Protein AF-A0A9X3HCR9-F1 (afdb_monomer_lite)

Sequence (192 aa):
MEEYESYCEKLSIDELREEIFKLTRPDDKSHASNSTFALGTYLLKLQEKSNYSPIFPLELSPIPKNELREWGEQYSKRVLIGQGGLQKFQVDAALSYTSFQNLTKEQWKKISSGEIDNFLLYVEDKKKKGNSEHELPNEYKLLADNYLEEYKTAKSLLFKGLDNYQKKLSGCYIPIIIAIVAIGALIWYFFF

pLDDT: mean 79.89, std 10.81, range [50.66, 94.69]

Foldseek 3Di:
DVVLLVVLLPDDLVRLLVVLVVLPPDDDPVSLVSNLSSLLSSVVNVCVQLVNQQADELVSDSDHLVVQLVSLLVSQLVCCVVPVDDDPSSNCSNLSSLRHDHDDPVLSCCRSVCVFPCLVVQLVCCQPPVGHPDDTDPVSVVVSVSSSVSSVVSSVVSVVSNVVSVVVVVVVVVVVVVVVVVVVVVVVVVPD

Structure (mmCIF, N/CA/C/O backbone):
data_AF-A0A9X3HCR9-F1
#
_entry.id   AF-A0A9X3HCR9-F1
#
loop_
_atom_site.group_PDB
_atom_site.id
_atom_site.type_symbol
_atom_site.label_atom_id
_atom_site.label_alt_id
_atom_site.label_comp_id
_atom_site.label_asym_id
_atom_site.label_entity_id
_atom_site.label_seq_id
_atom_site.pdbx_PDB_ins_code
_atom_site.Cartn_x
_atom_site.Cartn_y
_atom_site.Cartn_z
_atom_site.occupancy
_atom_site.B_iso_or_equiv
_atom_site.auth_seq_id
_atom_site.auth_comp_id
_atom_site.auth_asym_id
_atom_site.auth_atom_id
_atom_site.pdbx_PDB_model_num
ATOM 1 N N . MET A 1 1 ? -1.169 -0.673 -23.731 1.00 57.06 1 MET A N 1
ATOM 2 C CA . MET A 1 1 ? -1.291 -0.336 -22.297 1.00 57.06 1 MET A CA 1
ATOM 3 C C . MET A 1 1 ? -2.746 -0.024 -21.998 1.00 57.06 1 MET A C 1
ATOM 5 O O . MET A 1 1 ? -3.347 -0.839 -21.324 1.00 57.06 1 MET A O 1
ATOM 9 N N . GLU A 1 2 ? -3.348 0.988 -22.635 1.00 63.12 2 GLU A N 1
ATOM 10 C CA . GLU A 1 2 ? -4.788 1.319 -22.507 1.00 63.12 2 GLU A CA 1
ATOM 11 C C . GLU A 1 2 ? -5.745 0.115 -22.656 1.00 63.12 2 GLU A C 1
ATOM 13 O O . GLU A 1 2 ? -6.689 -0.036 -21.886 1.00 63.12 2 GLU A O 1
ATOM 18 N N . GLU A 1 3 ? -5.479 -0.802 -23.594 1.00 78.50 3 GLU A N 1
ATOM 19 C CA . GLU A 1 3 ? -6.307 -2.006 -23.787 1.00 78.50 3 GLU A CA 1
ATOM 20 C C . GLU A 1 3 ? -6.251 -2.988 -22.598 1.00 78.50 3 GLU A C 1
ATOM 22 O O . GLU A 1 3 ? -7.263 -3.584 -22.231 1.00 78.50 3 GLU A O 1
ATOM 27 N N . TYR A 1 4 ? -5.088 -3.118 -21.949 1.00 77.75 4 TYR A N 1
ATOM 28 C CA . TYR A 1 4 ? -4.910 -3.980 -20.775 1.00 77.75 4 TYR A CA 1
ATOM 29 C C . TYR A 1 4 ? -5.500 -3.345 -19.512 1.00 77.75 4 TYR A C 1
ATOM 31 O O . TYR A 1 4 ? -6.059 -4.032 -18.660 1.00 77.75 4 TYR A O 1
ATOM 39 N N . GLU A 1 5 ? -5.423 -2.020 -19.418 1.00 73.88 5 GLU A N 1
ATOM 40 C CA . GLU A 1 5 ? -6.031 -1.270 -18.324 1.00 73.88 5 GLU A CA 1
ATOM 41 C C . GLU A 1 5 ? -7.555 -1.453 -18.326 1.00 73.88 5 GLU A C 1
ATOM 43 O O . GLU A 1 5 ? -8.136 -1.898 -17.333 1.00 73.88 5 GLU A O 1
ATOM 48 N N . SER A 1 6 ? -8.184 -1.270 -19.493 1.00 81.44 6 SER A N 1
ATOM 49 C CA . SER A 1 6 ? -9.620 -1.514 -19.680 1.00 81.44 6 SER A CA 1
ATOM 50 C C . SER A 1 6 ? -10.024 -2.978 -19.448 1.00 81.44 6 SER A C 1
ATOM 52 O O . SER A 1 6 ? -11.164 -3.254 -19.068 1.00 81.44 6 SER A O 1
ATOM 54 N N . TYR A 1 7 ? -9.120 -3.934 -19.683 1.00 86.38 7 TYR A N 1
ATOM 55 C CA . TYR A 1 7 ? -9.345 -5.344 -19.360 1.00 86.38 7 TYR A CA 1
ATOM 56 C C . TYR A 1 7 ? -9.396 -5.566 -17.842 1.00 86.38 7 TYR A C 1
ATOM 58 O O . TYR A 1 7 ? -10.404 -6.063 -17.338 1.00 86.38 7 TYR A O 1
ATOM 66 N N . CYS A 1 8 ? -8.373 -5.130 -17.102 1.00 83.19 8 CYS A N 1
ATOM 67 C CA . CYS A 1 8 ? -8.298 -5.283 -15.645 1.00 83.19 8 CYS A CA 1
ATOM 68 C C . CYS A 1 8 ? -9.469 -4.612 -14.910 1.00 83.19 8 CYS A C 1
ATOM 70 O O . CYS A 1 8 ? -9.987 -5.161 -13.936 1.00 83.19 8 CYS A O 1
ATOM 72 N N . GLU A 1 9 ? -9.946 -3.461 -15.386 1.00 84.12 9 GLU A N 1
ATOM 73 C CA . GLU A 1 9 ? -11.112 -2.779 -14.809 1.00 84.12 9 GLU A CA 1
ATOM 74 C C . GLU A 1 9 ? -12.400 -3.618 -14.863 1.00 84.12 9 GLU A C 1
ATOM 76 O O . GLU A 1 9 ? -13.251 -3.494 -13.977 1.00 84.12 9 GLU A O 1
ATOM 81 N N . LYS A 1 10 ? -12.542 -4.513 -15.847 1.00 90.00 10 LYS A N 1
ATOM 82 C CA . LYS A 1 10 ? -13.729 -5.370 -16.024 1.00 90.00 10 LYS A CA 1
ATOM 83 C C . LYS A 1 10 ? -13.689 -6.646 -15.180 1.00 90.00 10 LYS A C 1
ATOM 85 O O . LYS A 1 10 ? -14.744 -7.216 -14.921 1.00 90.00 10 LYS A O 1
ATOM 90 N N . LEU A 1 11 ? -12.508 -7.070 -14.733 1.00 89.38 11 LEU A N 1
ATOM 91 C CA . LEU A 1 11 ? -12.318 -8.306 -13.970 1.00 89.38 11 LEU A CA 1
ATOM 92 C C . LEU A 1 11 ? -12.837 -8.196 -12.529 1.00 89.38 11 LEU A C 1
ATOM 94 O O . LEU A 1 11 ? -12.682 -7.167 -11.871 1.00 89.38 11 LEU A O 1
ATOM 98 N N . SER A 1 12 ? -13.410 -9.265 -11.990 1.00 90.25 12 SER A N 1
ATOM 99 C CA . SER A 1 12 ? -13.708 -9.393 -10.559 1.00 90.25 12 SER A CA 1
ATOM 100 C C . SER A 1 12 ? -12.433 -9.447 -9.701 1.00 90.25 12 SER A C 1
ATOM 102 O O . SER A 1 12 ? -11.324 -9.591 -10.208 1.00 90.25 12 SER A O 1
ATOM 104 N N . ILE A 1 13 ? -12.571 -9.337 -8.372 1.00 86.44 13 ILE A N 1
ATOM 105 C CA . ILE A 1 13 ? -11.432 -9.431 -7.434 1.00 86.44 13 ILE A CA 1
ATOM 106 C C . ILE A 1 13 ? -10.726 -10.792 -7.545 1.00 86.44 13 ILE A C 1
ATOM 108 O O . ILE A 1 13 ? -9.497 -10.845 -7.483 1.00 86.44 13 ILE A O 1
ATOM 112 N N . ASP A 1 14 ? -11.488 -11.873 -7.720 1.00 86.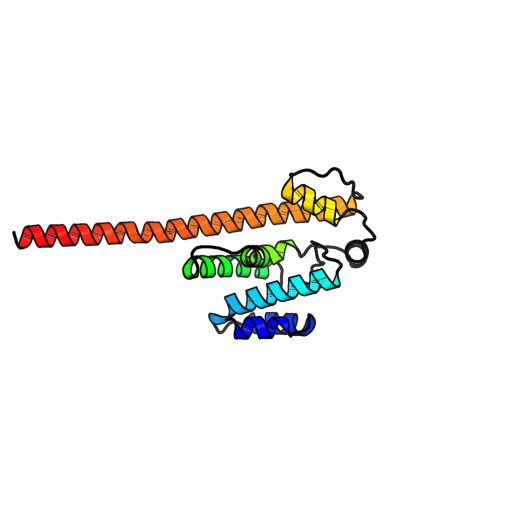94 14 ASP A N 1
ATOM 113 C CA . ASP A 1 14 ? -10.937 -13.226 -7.827 1.00 86.94 14 ASP A CA 1
ATOM 114 C C . ASP A 1 14 ? -10.233 -13.429 -9.177 1.00 86.94 14 ASP A C 1
ATOM 116 O O . ASP A 1 14 ? -9.107 -13.924 -9.211 1.00 86.94 14 ASP A O 1
ATOM 120 N N . GLU A 1 15 ? -10.817 -12.937 -10.276 1.00 89.50 15 GLU A N 1
ATOM 121 C CA . GLU A 1 15 ? -10.171 -12.948 -11.598 1.00 89.50 15 GLU A CA 1
ATOM 122 C C . GLU A 1 15 ? -8.905 -12.079 -11.629 1.00 89.50 15 GLU A C 1
ATOM 124 O O . GLU A 1 15 ? -7.896 -12.490 -12.194 1.00 89.50 15 GLU A O 1
ATOM 129 N N . LEU A 1 16 ? -8.912 -10.909 -10.976 1.00 86.81 16 LEU A N 1
ATOM 130 C CA . LEU A 1 16 ? -7.719 -10.066 -10.824 1.00 86.81 16 LEU A CA 1
ATOM 131 C C . LEU A 1 16 ? -6.625 -10.781 -10.037 1.00 86.81 16 LEU A C 1
ATOM 133 O O . LEU A 1 16 ? -5.453 -10.692 -10.395 1.00 86.81 16 LEU A O 1
ATOM 137 N N . ARG A 1 17 ? -6.990 -11.502 -8.973 1.00 84.94 17 ARG A N 1
ATOM 138 C CA . ARG A 1 17 ? -6.035 -12.303 -8.205 1.00 84.94 17 ARG A CA 1
ATOM 139 C C . ARG A 1 17 ? -5.411 -13.387 -9.085 1.00 84.94 17 ARG A C 1
ATOM 141 O O . ARG A 1 17 ? -4.192 -13.536 -9.071 1.00 84.94 17 ARG A O 1
ATOM 148 N N . GLU A 1 18 ? -6.213 -14.115 -9.859 1.00 84.81 18 GLU A N 1
ATOM 149 C CA . GLU A 1 18 ? -5.707 -15.116 -10.806 1.00 84.81 18 GLU A CA 1
ATOM 150 C C . GLU A 1 18 ? -4.816 -14.505 -11.890 1.00 84.81 18 GLU A C 1
ATOM 152 O O . GLU A 1 18 ? -3.792 -15.087 -12.246 1.00 84.81 18 GLU A O 1
ATOM 157 N N . GLU A 1 19 ? -5.181 -13.335 -12.405 1.00 85.44 19 GLU A N 1
ATOM 158 C CA . GLU A 1 19 ? -4.395 -12.599 -13.390 1.00 85.44 19 GLU A CA 1
ATOM 159 C C . GLU A 1 19 ? -3.026 -12.205 -12.813 1.00 85.44 19 GLU A C 1
ATOM 161 O O . GLU A 1 19 ? -1.996 -12.515 -13.408 1.00 85.44 19 GLU A O 1
ATOM 166 N N . ILE A 1 20 ? -2.984 -11.644 -11.598 1.00 81.81 20 ILE A N 1
ATOM 167 C CA . ILE A 1 20 ? -1.730 -11.335 -10.886 1.00 81.81 20 ILE A CA 1
ATOM 168 C C . ILE A 1 20 ? -0.868 -12.599 -10.719 1.00 81.81 20 ILE A C 1
ATOM 170 O O . ILE A 1 20 ? 0.348 -12.541 -10.924 1.00 81.81 20 ILE A O 1
ATOM 174 N N . PHE A 1 21 ? -1.486 -13.743 -10.400 1.00 77.31 21 PHE A N 1
ATOM 175 C CA . PHE A 1 21 ? -0.804 -15.040 -10.296 1.00 77.31 21 PHE A CA 1
ATOM 176 C C . PHE A 1 21 ? -0.255 -15.566 -11.632 1.00 77.31 21 PHE A C 1
ATOM 178 O O . PHE A 1 21 ? 0.764 -16.260 -11.667 1.00 77.31 21 PHE A O 1
ATOM 185 N N . LYS A 1 22 ? -0.927 -15.281 -12.751 1.00 77.00 22 LYS A N 1
ATOM 186 C CA . LYS A 1 22 ? -0.443 -15.652 -14.090 1.00 77.00 22 LYS A CA 1
ATOM 187 C C . LYS A 1 22 ? 0.770 -14.810 -14.469 1.00 77.00 22 LYS A C 1
ATOM 189 O O . LYS A 1 22 ? 1.769 -15.365 -14.914 1.00 77.00 22 LYS A O 1
ATOM 194 N N . LEU A 1 23 ? 0.722 -13.507 -14.194 1.00 73.12 23 LEU A N 1
ATOM 195 C CA . LEU A 1 23 ? 1.811 -12.567 -14.481 1.00 73.12 23 LEU A CA 1
ATOM 196 C C . LEU A 1 23 ? 3.048 -12.760 -13.583 1.00 73.12 23 LEU A C 1
ATOM 198 O O . LEU A 1 23 ? 4.111 -12.208 -13.859 1.00 73.12 23 LEU A O 1
ATOM 202 N N . THR A 1 24 ? 2.928 -13.519 -12.488 1.00 65.06 24 THR A N 1
ATOM 203 C CA . THR A 1 24 ? 4.052 -13.915 -11.611 1.00 65.06 24 THR A CA 1
ATOM 204 C C . THR A 1 24 ? 4.880 -15.054 -12.188 1.00 65.06 24 THR A C 1
ATOM 206 O O . THR A 1 24 ? 5.996 -15.277 -11.720 1.00 65.06 24 THR A O 1
ATOM 209 N N . ARG A 1 25 ? 4.378 -15.780 -13.196 1.00 62.75 25 ARG A N 1
ATOM 210 C CA . ARG A 1 25 ? 5.119 -16.878 -13.828 1.00 62.75 25 ARG A CA 1
ATOM 211 C C . ARG A 1 25 ? 6.089 -16.297 -14.874 1.00 62.75 25 ARG A C 1
ATOM 213 O O . ARG A 1 25 ? 5.658 -15.537 -15.739 1.00 62.75 25 ARG A O 1
ATOM 220 N N . PRO A 1 26 ? 7.403 -16.557 -14.765 1.00 50.66 26 PRO A N 1
ATOM 221 C CA . PRO A 1 26 ? 8.407 -15.640 -15.292 1.00 50.66 26 PRO A CA 1
ATOM 222 C C . PRO A 1 26 ? 8.838 -15.997 -16.715 1.00 50.66 26 PRO A C 1
ATOM 224 O O . PRO A 1 26 ? 9.796 -16.739 -16.860 1.00 50.66 26 PRO A O 1
ATOM 227 N N . ASP A 1 27 ? 8.221 -15.407 -17.744 1.00 52.12 27 ASP A N 1
ATOM 228 C CA . ASP A 1 27 ? 8.761 -15.496 -19.117 1.00 52.12 27 ASP A CA 1
ATOM 229 C C . ASP A 1 27 ? 8.775 -14.164 -19.909 1.00 52.12 27 ASP A C 1
ATOM 231 O O . ASP A 1 27 ? 9.448 -14.091 -20.937 1.00 52.12 27 ASP A O 1
ATOM 235 N N . ASP A 1 28 ? 8.132 -13.071 -19.455 1.00 54.28 28 ASP A N 1
ATOM 236 C CA . ASP A 1 28 ? 8.029 -11.839 -20.267 1.00 54.28 28 ASP A CA 1
ATOM 237 C C . ASP A 1 28 ? 8.257 -10.512 -19.503 1.00 54.28 28 ASP A C 1
ATOM 239 O O . ASP A 1 28 ? 7.730 -10.248 -18.422 1.00 54.28 28 ASP A O 1
ATOM 243 N N . LYS A 1 29 ? 9.038 -9.609 -20.113 1.00 50.84 29 LYS A N 1
ATOM 244 C CA . LYS A 1 29 ? 9.321 -8.247 -19.632 1.00 50.84 29 LYS A CA 1
ATOM 245 C C . LYS A 1 29 ? 8.088 -7.338 -19.661 1.00 50.84 29 LYS A C 1
ATOM 247 O O . LYS A 1 29 ? 8.102 -6.342 -18.935 1.00 50.84 29 LYS A O 1
ATOM 252 N N . SER A 1 30 ? 7.056 -7.651 -20.443 1.00 58.00 30 SER A N 1
ATOM 253 C CA . SER A 1 30 ? 5.771 -6.934 -20.468 1.00 58.00 30 SER A CA 1
ATOM 254 C C . SER A 1 30 ? 4.963 -7.080 -19.160 1.00 58.00 30 SER A C 1
ATOM 256 O O . SER A 1 30 ? 4.113 -6.239 -18.863 1.00 58.00 30 SER A O 1
ATOM 258 N N . HIS A 1 31 ? 5.286 -8.069 -18.315 1.00 67.00 31 HIS A N 1
ATOM 259 C CA . HIS A 1 31 ? 4.540 -8.372 -17.090 1.00 67.00 31 HIS A CA 1
ATOM 260 C C . HIS A 1 31 ? 4.622 -7.307 -16.004 1.00 67.00 31 HIS A C 1
ATOM 262 O O . HIS A 1 31 ? 3.623 -7.071 -15.350 1.00 67.00 31 HIS A O 1
ATOM 268 N N . ALA A 1 32 ? 5.741 -6.603 -15.815 1.00 63.94 32 ALA A N 1
ATOM 269 C CA . ALA A 1 32 ? 5.862 -5.696 -14.664 1.00 63.94 32 ALA A CA 1
ATOM 270 C C . ALA A 1 32 ? 4.798 -4.578 -14.660 1.00 63.94 32 ALA A C 1
ATOM 272 O O . ALA A 1 32 ? 4.217 -4.291 -13.622 1.00 63.94 32 ALA A O 1
ATOM 273 N N . SER A 1 33 ? 4.516 -3.971 -15.820 1.00 65.06 33 SER A N 1
ATOM 274 C CA . SER A 1 33 ? 3.502 -2.911 -15.920 1.00 65.06 33 SER A CA 1
ATOM 275 C C . SER A 1 33 ? 2.087 -3.460 -15.750 1.00 65.06 33 SER A C 1
ATOM 277 O O . SER A 1 33 ? 1.278 -2.869 -15.039 1.00 65.06 33 SER A O 1
ATOM 279 N N . ASN A 1 34 ? 1.810 -4.607 -16.369 1.00 74.88 34 ASN A N 1
ATOM 280 C CA . ASN A 1 34 ? 0.519 -5.281 -16.296 1.00 74.88 34 ASN A CA 1
ATOM 281 C C . ASN A 1 34 ? 0.234 -5.787 -14.874 1.00 74.88 34 ASN A C 1
ATOM 283 O O . ASN A 1 34 ? -0.844 -5.543 -14.344 1.00 74.88 34 ASN A O 1
ATOM 287 N N . SER A 1 35 ? 1.228 -6.383 -14.211 1.00 73.94 35 SER A N 1
ATOM 288 C CA . SER A 1 35 ? 1.162 -6.830 -12.818 1.00 73.94 35 SER A CA 1
ATOM 289 C C . SER A 1 35 ? 0.874 -5.676 -11.882 1.00 73.94 35 SER A C 1
ATOM 291 O O . SER A 1 35 ? 0.039 -5.800 -10.993 1.00 73.94 35 SER A O 1
ATOM 293 N N . THR A 1 36 ? 1.553 -4.542 -12.066 1.00 71.38 36 THR A N 1
ATOM 294 C CA . THR A 1 36 ? 1.330 -3.383 -11.208 1.00 71.38 36 THR A CA 1
ATOM 295 C C . THR A 1 36 ? -0.040 -2.763 -11.428 1.00 71.38 36 THR A C 1
ATOM 297 O O . THR A 1 36 ? -0.686 -2.395 -10.449 1.00 71.38 36 THR A O 1
ATOM 300 N N . PHE A 1 37 ? -0.508 -2.685 -12.675 1.00 74.50 37 PHE A N 1
ATOM 301 C CA . PHE A 1 37 ? -1.862 -2.220 -12.945 1.00 74.50 37 PHE A CA 1
ATOM 302 C C . PHE A 1 37 ? -2.900 -3.166 -12.330 1.00 74.50 37 PHE A C 1
ATOM 304 O O . PHE A 1 37 ? -3.736 -2.719 -11.554 1.00 74.50 37 PHE A O 1
ATOM 311 N N . ALA A 1 38 ? -2.780 -4.476 -12.566 1.00 80.44 38 ALA A N 1
ATOM 312 C CA . ALA A 1 38 ? -3.662 -5.485 -11.985 1.00 80.44 38 ALA A CA 1
ATOM 313 C C . ALA A 1 38 ? -3.661 -5.444 -10.443 1.00 80.44 38 ALA A C 1
ATOM 315 O O . ALA A 1 38 ? -4.726 -5.490 -9.831 1.00 80.44 38 ALA A O 1
ATOM 316 N N . LEU A 1 39 ? -2.494 -5.274 -9.805 1.00 79.81 39 LEU A N 1
ATOM 317 C CA . LEU A 1 39 ? -2.360 -5.080 -8.353 1.00 79.81 39 LEU A CA 1
ATOM 318 C C . LEU A 1 39 ? -3.040 -3.794 -7.869 1.00 79.81 39 LEU A C 1
ATOM 320 O O . LEU A 1 39 ? -3.716 -3.810 -6.840 1.00 79.81 39 LEU A O 1
ATOM 324 N N . GLY A 1 40 ? -2.875 -2.689 -8.597 1.00 76.81 40 GLY A N 1
ATOM 325 C CA . GLY A 1 40 ? -3.530 -1.417 -8.300 1.00 76.81 40 GLY A CA 1
ATOM 326 C C . GLY A 1 40 ? -5.051 -1.528 -8.383 1.00 76.81 40 GLY A C 1
ATOM 327 O O . GLY A 1 40 ? -5.745 -1.163 -7.436 1.00 76.81 40 GLY A O 1
ATOM 328 N N . THR A 1 41 ? -5.574 -2.106 -9.468 1.00 83.12 41 THR A N 1
ATOM 329 C CA . THR A 1 41 ? -7.011 -2.358 -9.644 1.00 83.12 41 THR A CA 1
ATOM 330 C C . THR A 1 41 ? -7.547 -3.312 -8.578 1.00 83.12 41 THR A C 1
ATOM 332 O O . THR A 1 41 ? -8.611 -3.065 -8.015 1.00 83.12 41 THR A O 1
ATOM 335 N N . TYR A 1 42 ? -6.801 -4.369 -8.245 1.00 86.56 42 TYR A N 1
ATOM 336 C CA . TYR A 1 42 ? -7.154 -5.296 -7.170 1.00 86.56 42 TYR A CA 1
ATOM 337 C C . TYR A 1 42 ? -7.297 -4.572 -5.828 1.00 86.56 42 TYR A C 1
ATOM 339 O O . TYR A 1 42 ? -8.306 -4.745 -5.145 1.00 86.56 42 TYR A O 1
ATOM 347 N N . LEU A 1 43 ? -6.327 -3.726 -5.466 1.00 82.19 43 LEU A N 1
ATOM 348 C CA . LEU A 1 43 ? -6.379 -2.945 -4.231 1.00 82.19 43 LEU A CA 1
ATOM 349 C C . LEU A 1 43 ? -7.544 -1.959 -4.213 1.00 82.19 43 LEU A C 1
ATOM 351 O O . LEU A 1 43 ? -8.225 -1.875 -3.195 1.00 82.19 43 LEU A O 1
ATOM 355 N N . LEU A 1 44 ? -7.803 -1.256 -5.317 1.00 82.62 44 LEU A N 1
ATOM 356 C CA . LEU A 1 44 ? -8.933 -0.329 -5.421 1.00 82.62 44 LEU A CA 1
ATOM 357 C C . LEU A 1 44 ? -10.265 -1.051 -5.197 1.00 82.62 44 LEU A C 1
ATOM 359 O O . LEU A 1 44 ? -11.048 -0.649 -4.338 1.00 82.62 44 LEU A O 1
ATOM 363 N N . LYS A 1 45 ? -10.489 -2.177 -5.881 1.00 87.38 45 LYS A N 1
ATOM 364 C CA . LYS A 1 45 ? -11.710 -2.975 -5.696 1.00 87.38 45 LYS A CA 1
ATOM 365 C C . LYS A 1 45 ? -11.809 -3.564 -4.292 1.00 87.38 45 LYS A C 1
ATOM 367 O O . LYS A 1 45 ? -12.902 -3.662 -3.732 1.00 87.38 45 LYS A O 1
ATOM 372 N N . LEU A 1 46 ? -10.678 -3.945 -3.696 1.00 86.25 46 LEU A N 1
ATOM 373 C CA . LEU A 1 46 ? -10.643 -4.430 -2.321 1.00 86.25 46 LEU A CA 1
ATOM 374 C C . LEU A 1 46 ? -10.990 -3.316 -1.322 1.00 86.25 46 LEU A C 1
ATOM 376 O O . LEU A 1 46 ? -11.730 -3.577 -0.374 1.00 86.25 46 LEU A O 1
ATOM 380 N N . GLN A 1 47 ? -10.519 -2.087 -1.550 1.00 85.25 47 GLN A N 1
ATOM 381 C CA . GLN A 1 47 ? -10.891 -0.903 -0.773 1.00 85.25 47 GLN A CA 1
ATOM 382 C C . GLN A 1 47 ? -12.388 -0.618 -0.888 1.00 85.25 47 GLN A C 1
ATOM 384 O O . GLN A 1 47 ? -13.051 -0.518 0.140 1.00 85.25 47 GLN A O 1
ATOM 389 N N . GLU A 1 48 ? -12.942 -0.568 -2.099 1.00 86.19 48 GLU A N 1
ATOM 390 C CA . GLU A 1 48 ? -14.378 -0.343 -2.324 1.00 86.19 48 GLU A CA 1
ATOM 391 C C . GLU A 1 48 ? -15.241 -1.388 -1.606 1.00 86.19 48 GLU A C 1
ATOM 393 O O . GLU A 1 48 ? -16.178 -1.043 -0.886 1.00 86.19 48 GLU A O 1
ATOM 398 N N . LYS A 1 49 ? -14.875 -2.672 -1.714 1.00 85.50 49 LYS A N 1
ATOM 399 C CA . LYS A 1 49 ? -15.570 -3.770 -1.023 1.00 85.50 49 LYS A CA 1
ATOM 400 C C . LYS A 1 49 ? -15.451 -3.696 0.506 1.00 85.50 49 LYS A C 1
ATOM 402 O O . LYS A 1 49 ? -16.271 -4.287 1.204 1.00 85.50 49 LYS A O 1
ATOM 407 N N . SER A 1 50 ? -14.442 -2.998 1.021 1.00 80.69 50 SER A N 1
ATOM 408 C CA . SER A 1 50 ? -14.081 -2.973 2.446 1.00 80.69 50 SER A CA 1
ATOM 409 C C . SER A 1 50 ? -14.211 -1.582 3.068 1.00 80.69 50 SER A C 1
ATOM 411 O O . SER A 1 50 ? -13.447 -1.243 3.974 1.00 80.69 50 SER A O 1
ATOM 413 N N . ASN A 1 51 ? -15.127 -0.764 2.540 1.00 82.06 51 ASN A N 1
ATOM 414 C CA . ASN A 1 51 ? -15.399 0.596 3.005 1.00 82.06 51 ASN A CA 1
ATOM 415 C C . ASN A 1 51 ? -14.128 1.459 3.149 1.00 82.06 51 ASN A C 1
ATOM 417 O O . ASN A 1 51 ? -13.913 2.142 4.147 1.00 82.06 51 ASN A O 1
ATOM 421 N N . TYR A 1 52 ? -13.253 1.378 2.147 1.00 82.75 52 TYR A N 1
ATOM 422 C CA . TYR A 1 52 ? -12.000 2.124 2.033 1.00 82.75 52 TYR A CA 1
ATOM 423 C C . TYR A 1 52 ? -10.958 1.856 3.122 1.00 82.75 52 TYR A C 1
ATOM 425 O O . TYR A 1 52 ? -10.067 2.680 3.326 1.00 82.75 52 TYR A O 1
ATOM 433 N N . SER A 1 53 ? -11.006 0.694 3.783 1.00 86.44 53 SER A N 1
ATOM 434 C CA . SER A 1 53 ? -9.998 0.337 4.785 1.00 86.44 53 SER A CA 1
ATOM 435 C C . SER A 1 53 ? -8.558 0.478 4.249 1.00 86.44 53 SER A C 1
ATOM 437 O O . SER A 1 53 ? -8.267 0.041 3.129 1.00 86.44 53 SER A O 1
ATOM 439 N N . PRO A 1 54 ? -7.628 1.084 5.018 1.00 86.06 54 PRO A N 1
ATOM 440 C CA . PRO A 1 54 ? -6.276 1.359 4.542 1.00 86.06 54 PRO A CA 1
ATOM 441 C C . PRO A 1 54 ? -5.330 0.161 4.720 1.00 86.06 54 PRO A C 1
ATOM 443 O O . PRO A 1 54 ? -4.235 0.155 4.145 1.00 86.06 54 PRO A O 1
ATOM 446 N N . ILE A 1 55 ? -5.745 -0.834 5.512 1.00 90.62 55 ILE A N 1
ATOM 447 C CA . ILE A 1 55 ? -4.995 -2.052 5.820 1.00 90.62 55 ILE A CA 1
ATOM 448 C C . ILE A 1 55 ? -5.816 -3.291 5.462 1.00 90.62 55 ILE A C 1
ATOM 450 O O . ILE A 1 55 ? -7.037 -3.252 5.520 1.00 90.62 55 ILE A O 1
ATOM 454 N N . PHE A 1 56 ? -5.157 -4.399 5.138 1.00 90.94 56 PHE A N 1
ATOM 455 C CA . PHE A 1 56 ? -5.759 -5.671 4.741 1.00 90.94 56 PHE A CA 1
ATOM 456 C C . PHE A 1 56 ? -5.049 -6.839 5.429 1.00 90.94 56 PHE A C 1
ATOM 458 O O . PHE A 1 56 ? -3.843 -6.759 5.667 1.00 90.94 56 PHE A O 1
ATOM 465 N N . PRO A 1 57 ? -5.742 -7.943 5.743 1.00 91.38 57 PRO A N 1
ATOM 466 C CA . PRO A 1 57 ? -5.097 -9.138 6.275 1.00 91.38 57 PRO A CA 1
ATOM 467 C C . PRO A 1 57 ? -4.182 -9.783 5.231 1.00 91.38 57 PRO A C 1
ATOM 469 O O . PRO A 1 57 ? -4.544 -9.881 4.058 1.00 91.38 57 PRO A O 1
ATOM 472 N N . LEU A 1 58 ? -3.025 -10.289 5.668 1.00 90.06 58 LEU A N 1
ATOM 473 C CA . LEU A 1 58 ? -2.067 -10.998 4.805 1.00 90.06 58 LEU A CA 1
ATOM 474 C C . LEU A 1 58 ? -2.682 -12.170 4.029 1.00 90.06 58 LEU A C 1
ATOM 476 O O . LEU A 1 58 ? -2.258 -12.433 2.909 1.00 90.06 58 LEU A O 1
ATOM 480 N N . GLU A 1 59 ? -3.703 -12.833 4.577 1.00 87.69 59 GLU A N 1
ATOM 481 C CA . GLU A 1 59 ? -4.442 -13.911 3.897 1.00 87.69 59 GLU A CA 1
ATOM 482 C C . GLU A 1 59 ? -5.132 -13.452 2.598 1.00 87.69 59 GLU A C 1
ATOM 484 O O . GLU A 1 59 ? -5.430 -14.271 1.732 1.00 87.69 59 GLU A O 1
ATOM 489 N N . LEU A 1 60 ? -5.399 -12.150 2.448 1.00 87.06 60 LEU A N 1
ATOM 490 C CA . LEU A 1 60 ? -5.950 -11.573 1.221 1.00 87.06 60 LEU A CA 1
ATOM 491 C C . LEU A 1 60 ? -4.868 -11.126 0.237 1.00 87.06 60 LEU A C 1
ATOM 493 O O . LEU A 1 60 ? -5.210 -10.622 -0.834 1.00 87.06 60 LEU A O 1
ATOM 497 N N . SER A 1 61 ? -3.588 -11.273 0.573 1.00 87.19 61 SER A N 1
ATOM 498 C CA . SER A 1 61 ? -2.506 -10.894 -0.327 1.00 87.19 61 SER A CA 1
ATOM 499 C C . SER A 1 61 ? -2.509 -11.807 -1.556 1.00 87.19 61 SER A C 1
ATOM 501 O O . SER A 1 61 ? -2.519 -13.029 -1.400 1.00 87.19 61 SER A O 1
ATOM 503 N N . PRO A 1 62 ? -2.504 -11.254 -2.783 1.00 79.88 62 PRO A N 1
ATOM 504 C CA . PRO A 1 62 ? -2.498 -12.065 -3.995 1.00 79.88 62 PRO A CA 1
ATOM 505 C C . PRO A 1 62 ? -1.168 -12.800 -4.195 1.00 79.88 62 PRO A C 1
ATOM 507 O O . PRO A 1 62 ? -1.148 -13.791 -4.898 1.00 79.88 62 PRO A O 1
ATOM 510 N N . ILE A 1 63 ? -0.073 -12.348 -3.583 1.00 82.81 63 ILE A N 1
ATOM 511 C CA . ILE A 1 63 ? 1.249 -12.996 -3.599 1.00 82.81 63 ILE A CA 1
ATOM 512 C C . ILE A 1 63 ? 1.972 -12.727 -2.263 1.00 82.81 63 ILE A C 1
ATOM 514 O O . ILE A 1 63 ? 1.505 -11.887 -1.484 1.00 82.81 63 ILE A O 1
ATOM 518 N N . PRO A 1 64 ? 3.091 -13.398 -1.940 1.00 85.19 64 PRO A N 1
ATOM 519 C CA . PRO A 1 64 ? 3.847 -13.126 -0.716 1.00 85.19 64 PRO A CA 1
ATOM 520 C C . PRO A 1 64 ? 4.274 -11.650 -0.568 1.00 85.19 64 PRO A C 1
ATOM 522 O O . PRO A 1 64 ? 4.704 -10.999 -1.520 1.00 85.19 64 PRO A O 1
ATOM 525 N N . LYS A 1 65 ? 4.171 -11.093 0.652 1.00 84.56 65 LYS A N 1
ATOM 526 C CA . LYS A 1 65 ? 4.411 -9.656 0.928 1.00 84.56 65 LYS A CA 1
ATOM 527 C C . LYS A 1 65 ? 5.829 -9.187 0.567 1.00 84.56 65 LYS A C 1
ATOM 529 O O . LYS A 1 65 ? 6.013 -8.042 0.159 1.00 84.56 65 LYS A O 1
ATOM 534 N N . ASN A 1 66 ? 6.828 -10.055 0.709 1.00 81.00 66 ASN A N 1
ATOM 535 C CA . ASN A 1 66 ? 8.210 -9.793 0.296 1.00 81.00 66 ASN A CA 1
ATOM 536 C C . ASN A 1 66 ? 8.337 -9.608 -1.226 1.00 81.00 66 ASN A C 1
ATOM 538 O O . ASN A 1 66 ? 9.072 -8.725 -1.661 1.00 81.00 66 ASN A O 1
ATOM 542 N N . GLU A 1 67 ? 7.592 -10.381 -2.018 1.00 78.94 67 GLU A N 1
ATOM 543 C CA . GLU A 1 67 ? 7.604 -10.297 -3.483 1.00 78.94 67 GLU A CA 1
ATOM 544 C C . GLU A 1 67 ? 6.914 -9.021 -3.982 1.00 78.94 67 GLU A C 1
ATOM 546 O O . GLU A 1 67 ? 7.446 -8.345 -4.862 1.00 78.94 67 GLU A O 1
ATOM 551 N N . LEU A 1 68 ? 5.801 -8.608 -3.353 1.00 77.88 68 LEU A N 1
ATOM 552 C CA . LEU A 1 68 ? 5.128 -7.330 -3.659 1.00 77.88 68 LEU A CA 1
ATOM 553 C C . LEU A 1 68 ? 6.087 -6.138 -3.590 1.00 77.88 68 LEU A C 1
ATOM 555 O O . LEU A 1 68 ? 6.031 -5.232 -4.424 1.00 77.88 68 LEU A O 1
ATOM 559 N N . ARG A 1 69 ? 6.974 -6.134 -2.591 1.00 76.75 69 ARG A N 1
ATOM 560 C CA . ARG A 1 69 ? 7.954 -5.064 -2.405 1.00 76.75 69 ARG A CA 1
ATOM 561 C C . ARG A 1 69 ? 8.983 -5.036 -3.533 1.00 76.75 69 ARG A C 1
ATOM 563 O O . ARG A 1 69 ? 9.252 -3.968 -4.081 1.00 76.75 69 ARG A O 1
ATOM 570 N N . GLU A 1 70 ? 9.550 -6.187 -3.883 1.00 76.56 70 GLU A N 1
ATOM 571 C CA . GLU A 1 70 ? 10.520 -6.285 -4.977 1.00 76.56 70 GLU A CA 1
ATOM 572 C C . GLU A 1 70 ? 9.900 -5.824 -6.303 1.00 76.56 70 GLU A C 1
ATOM 574 O O . GLU A 1 70 ? 10.494 -5.042 -7.051 1.00 76.56 70 GLU A O 1
ATOM 579 N N . TRP A 1 71 ? 8.664 -6.245 -6.555 1.00 75.31 71 TRP A N 1
ATOM 580 C CA . TRP A 1 71 ? 7.909 -5.884 -7.746 1.00 75.31 71 TRP A CA 1
ATOM 581 C C . TRP A 1 71 ? 7.607 -4.391 -7.822 1.00 75.31 71 TRP A C 1
ATOM 583 O O . TRP A 1 71 ? 7.824 -3.776 -8.869 1.00 75.31 71 TRP A O 1
ATOM 593 N N . GLY A 1 72 ? 7.180 -3.793 -6.708 1.00 74.19 72 GLY A N 1
ATOM 594 C CA . GLY A 1 72 ? 6.960 -2.354 -6.601 1.00 74.19 72 GLY A CA 1
ATOM 595 C C . GLY A 1 72 ? 8.215 -1.547 -6.939 1.00 74.19 72 GLY A C 1
ATOM 596 O O . GLY A 1 72 ? 8.164 -0.625 -7.754 1.00 74.19 72 GLY A O 1
ATOM 597 N N . GLU A 1 73 ? 9.369 -1.936 -6.390 1.00 74.56 73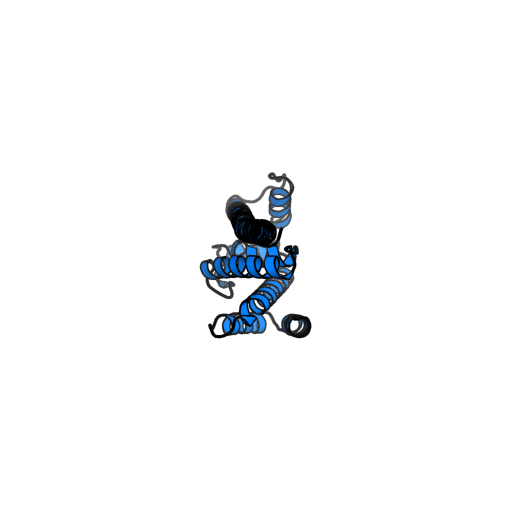 GLU A N 1
ATOM 598 C CA . GLU A 1 73 ? 10.647 -1.271 -6.666 1.00 74.56 73 GLU A CA 1
ATOM 599 C C . GLU A 1 73 ? 11.089 -1.414 -8.136 1.00 74.56 73 GLU A C 1
ATOM 601 O O . GLU A 1 73 ? 11.578 -0.449 -8.736 1.00 74.56 73 GLU A O 1
ATOM 606 N N . GLN A 1 74 ? 10.933 -2.598 -8.738 1.00 73.62 74 GLN A N 1
ATOM 607 C CA . GLN A 1 74 ? 11.275 -2.838 -10.147 1.00 73.62 74 GLN A CA 1
ATOM 608 C C . GLN A 1 74 ? 10.381 -2.039 -11.096 1.00 73.62 74 GLN A C 1
ATOM 610 O O . GLN A 1 74 ? 10.869 -1.432 -12.055 1.00 73.62 74 GLN A O 1
ATOM 615 N N . TYR A 1 75 ? 9.081 -2.004 -10.816 1.00 74.00 75 TYR A N 1
ATOM 616 C CA . TYR A 1 75 ? 8.120 -1.228 -11.584 1.00 74.00 75 TYR A CA 1
ATOM 617 C C . TYR A 1 75 ? 8.436 0.268 -11.538 1.00 74.00 75 TYR A C 1
ATOM 619 O O . TYR A 1 75 ? 8.575 0.902 -12.586 1.00 74.00 75 TYR A O 1
ATOM 627 N N . SER A 1 76 ? 8.635 0.827 -10.341 1.00 73.38 76 SER A N 1
ATOM 628 C CA . SER A 1 76 ? 8.911 2.255 -10.188 1.00 73.38 76 SER A CA 1
ATOM 629 C C . SER A 1 76 ? 10.168 2.696 -10.942 1.00 73.38 76 SER A C 1
ATOM 631 O O . SER A 1 76 ? 10.173 3.766 -11.546 1.00 73.38 76 SER A O 1
ATOM 633 N N . LYS A 1 77 ? 11.212 1.857 -10.993 1.00 73.94 77 LYS A N 1
ATOM 634 C CA . LYS A 1 77 ? 12.402 2.120 -11.823 1.00 73.94 77 LYS A CA 1
ATOM 635 C C . LYS A 1 77 ? 12.054 2.181 -13.311 1.00 73.94 77 LYS A C 1
ATOM 637 O O . LYS A 1 77 ? 12.488 3.102 -13.993 1.00 73.94 77 LYS A O 1
ATOM 642 N N . ARG A 1 78 ? 11.270 1.225 -13.820 1.00 69.69 78 ARG A N 1
ATOM 643 C CA . ARG A 1 78 ? 10.896 1.154 -15.245 1.00 69.69 78 ARG A CA 1
ATOM 644 C C . ARG A 1 78 ? 10.052 2.342 -15.688 1.00 69.69 78 ARG A C 1
ATOM 646 O O . ARG A 1 78 ? 10.330 2.923 -16.734 1.00 69.69 78 ARG A O 1
ATOM 653 N N . VAL A 1 79 ? 9.061 2.720 -14.887 1.00 66.88 79 VAL A N 1
ATOM 654 C CA . VAL A 1 79 ? 8.215 3.879 -15.183 1.00 66.88 79 VAL A CA 1
ATOM 655 C C . VAL A 1 79 ? 9.030 5.166 -15.177 1.00 66.88 79 VAL A C 1
ATOM 657 O O . VAL A 1 79 ? 8.888 5.968 -16.091 1.00 66.88 79 VAL A O 1
ATOM 660 N N . LEU A 1 80 ? 9.938 5.345 -14.214 1.00 70.31 80 LEU A N 1
ATOM 661 C CA . LEU A 1 80 ? 10.793 6.530 -14.157 1.00 70.31 80 LEU A CA 1
ATOM 662 C C . LEU A 1 80 ? 11.631 6.710 -15.433 1.00 70.31 80 LEU A C 1
ATOM 664 O O . LEU A 1 80 ? 11.771 7.830 -15.915 1.00 70.31 80 LEU A O 1
ATOM 668 N N . ILE A 1 81 ? 12.160 5.616 -15.992 1.00 65.19 81 ILE A N 1
ATOM 669 C CA . ILE A 1 81 ? 12.910 5.635 -17.260 1.00 65.19 81 ILE A CA 1
ATOM 670 C C . ILE A 1 81 ? 12.001 6.043 -18.421 1.00 65.19 81 ILE A C 1
ATOM 672 O O . ILE A 1 81 ? 12.404 6.842 -19.260 1.00 65.19 81 ILE A O 1
ATOM 676 N N . GLY A 1 82 ? 10.797 5.468 -18.490 1.00 62.97 82 GLY A N 1
ATOM 677 C CA . GLY A 1 82 ? 9.891 5.658 -19.625 1.00 62.97 82 GLY A CA 1
ATOM 678 C C . GLY A 1 82 ? 9.094 6.964 -19.594 1.00 62.97 82 GLY A C 1
ATOM 679 O O . GLY A 1 82 ? 8.758 7.489 -20.649 1.00 62.97 82 GLY A O 1
ATOM 680 N N . GLN A 1 83 ? 8.776 7.478 -18.405 1.00 66.88 83 GLN A N 1
ATOM 681 C CA . GLN A 1 83 ? 7.831 8.583 -18.198 1.00 66.88 83 GLN A CA 1
ATOM 682 C C . GLN A 1 83 ? 8.441 9.776 -17.443 1.00 66.88 83 GLN A C 1
ATOM 684 O O . GLN A 1 83 ? 7.777 10.794 -17.273 1.00 66.88 83 GLN A O 1
ATOM 689 N N . GLY A 1 84 ? 9.688 9.681 -16.965 1.00 62.88 84 GLY A N 1
ATOM 690 C CA . GLY A 1 84 ? 10.381 10.771 -16.263 1.00 62.88 84 GLY A CA 1
ATOM 691 C C . GLY A 1 84 ? 9.867 11.069 -14.847 1.00 62.88 84 GLY A C 1
ATOM 692 O O . GLY A 1 84 ? 10.423 11.925 -14.161 1.00 62.88 84 GLY A O 1
ATOM 693 N N . GLY A 1 85 ? 8.840 10.358 -14.377 1.00 68.19 85 GLY A N 1
ATOM 694 C CA . GLY A 1 85 ? 8.226 10.557 -13.068 1.00 68.19 85 GLY A CA 1
ATOM 695 C C . GLY A 1 85 ? 7.288 9.414 -12.689 1.00 68.19 85 GLY A C 1
ATOM 696 O O . GLY A 1 85 ? 7.006 8.542 -13.505 1.00 68.19 85 GLY A O 1
ATOM 697 N N . LEU A 1 86 ? 6.818 9.421 -11.440 1.00 71.00 86 LEU A N 1
ATOM 698 C CA . LEU A 1 86 ? 5.803 8.489 -10.948 1.00 71.00 86 LEU A CA 1
ATOM 699 C C . LEU A 1 86 ? 4.531 9.252 -10.596 1.00 71.00 86 LEU A C 1
ATOM 701 O O . LEU A 1 86 ? 4.551 10.166 -9.770 1.00 71.00 86 LEU A O 1
ATOM 705 N N . GLN A 1 87 ? 3.420 8.844 -11.194 1.00 72.56 87 GLN A N 1
ATOM 706 C CA . GLN A 1 87 ? 2.089 9.281 -10.802 1.00 72.56 87 GLN A CA 1
ATOM 707 C C . GLN A 1 87 ? 1.683 8.642 -9.469 1.00 72.56 87 GLN A C 1
ATOM 709 O O . GLN A 1 87 ? 2.215 7.611 -9.054 1.00 72.56 87 GLN A O 1
ATOM 714 N N . LYS A 1 88 ? 0.698 9.239 -8.793 1.00 68.94 88 LYS A N 1
ATOM 715 C CA . LYS A 1 88 ? 0.255 8.798 -7.462 1.00 68.94 88 LYS A CA 1
ATOM 716 C C . LYS A 1 88 ? -0.129 7.312 -7.427 1.00 68.94 88 LYS A C 1
ATOM 718 O O . LYS A 1 88 ? 0.370 6.592 -6.572 1.00 68.94 88 LYS A O 1
ATOM 723 N N . PHE A 1 89 ? -0.912 6.837 -8.398 1.00 66.62 89 PHE A N 1
ATOM 724 C CA . PHE A 1 89 ? -1.330 5.430 -8.456 1.00 66.62 89 PHE A CA 1
ATOM 725 C C . PHE A 1 89 ? -0.145 4.460 -8.615 1.00 66.62 89 PHE A C 1
ATOM 727 O O . PHE A 1 89 ? -0.179 3.339 -8.120 1.00 66.62 89 PHE A O 1
ATOM 734 N N . GLN A 1 90 ? 0.932 4.902 -9.269 1.00 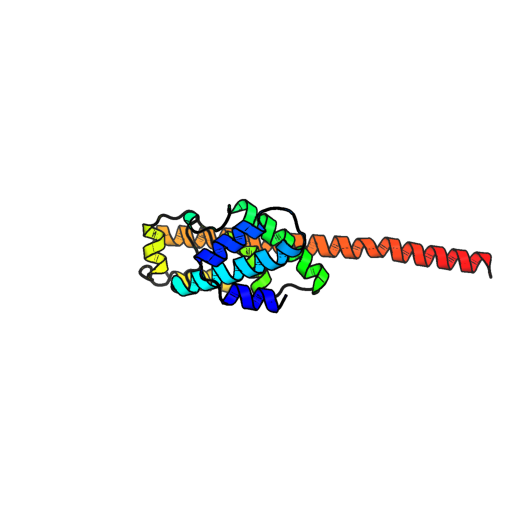71.56 90 GLN A N 1
ATOM 735 C CA . GLN A 1 90 ? 2.146 4.115 -9.492 1.00 71.56 90 GLN A CA 1
ATOM 736 C C . GLN A 1 90 ? 2.966 3.990 -8.203 1.00 71.56 90 GLN A C 1
ATOM 738 O O . GLN A 1 90 ? 3.548 2.940 -7.936 1.00 71.56 90 GLN A O 1
ATOM 743 N N . VAL A 1 91 ? 2.977 5.051 -7.389 1.00 75.31 91 VAL A N 1
ATOM 744 C CA . VAL A 1 91 ? 3.544 5.033 -6.035 1.00 75.31 91 VAL A CA 1
ATOM 745 C C . VAL A 1 91 ? 2.698 4.149 -5.124 1.00 75.31 91 VAL A C 1
ATOM 747 O O . VAL A 1 91 ? 3.247 3.295 -4.436 1.00 75.31 91 VAL A O 1
ATOM 750 N N . ASP A 1 92 ? 1.376 4.299 -5.150 1.00 70.75 92 ASP A N 1
ATOM 751 C CA . ASP A 1 92 ? 0.467 3.516 -4.308 1.00 70.75 92 ASP A CA 1
ATOM 752 C C . ASP A 1 92 ? 0.575 2.014 -4.617 1.00 70.75 92 ASP A C 1
ATOM 754 O O . ASP A 1 92 ? 0.654 1.195 -3.702 1.00 70.75 92 ASP A O 1
ATOM 758 N N . ALA A 1 93 ? 0.712 1.646 -5.893 1.00 71.81 93 ALA A N 1
ATOM 759 C CA . ALA A 1 93 ? 0.933 0.261 -6.285 1.00 71.81 93 ALA A CA 1
ATOM 760 C C . ALA A 1 93 ? 2.307 -0.275 -5.832 1.00 71.81 93 ALA A C 1
ATOM 762 O O . ALA A 1 93 ? 2.402 -1.414 -5.372 1.00 71.81 93 ALA A O 1
ATOM 763 N N . ALA A 1 94 ? 3.363 0.547 -5.864 1.00 77.38 94 ALA A N 1
ATOM 764 C CA . ALA A 1 94 ? 4.676 0.174 -5.328 1.00 77.38 94 ALA A CA 1
ATOM 765 C C . ALA A 1 94 ? 4.691 0.042 -3.793 1.00 77.38 94 ALA A C 1
ATOM 767 O O . ALA A 1 94 ? 5.515 -0.681 -3.234 1.00 77.38 94 ALA A O 1
ATOM 768 N N . LEU A 1 95 ? 3.765 0.718 -3.111 1.00 82.38 95 LEU A N 1
ATOM 769 C CA . LEU A 1 95 ? 3.596 0.674 -1.658 1.00 82.38 95 LEU A CA 1
ATOM 770 C C . LEU A 1 95 ? 2.499 -0.307 -1.213 1.00 82.38 95 LEU A C 1
ATOM 772 O O . LEU A 1 95 ? 2.228 -0.407 -0.017 1.00 82.38 95 LEU A O 1
ATOM 776 N N . SER A 1 96 ? 1.909 -1.064 -2.142 1.00 79.81 96 SER A N 1
ATOM 777 C CA . SER A 1 96 ? 0.833 -2.040 -1.900 1.00 79.81 96 SER A CA 1
ATOM 778 C C . SER A 1 96 ? 1.140 -3.033 -0.780 1.00 79.81 96 SER A C 1
ATOM 780 O O . SER A 1 96 ? 0.270 -3.362 0.026 1.00 79.81 96 SER A O 1
ATOM 782 N N . TYR A 1 97 ? 2.398 -3.462 -0.674 1.00 84.50 97 TYR A N 1
ATOM 783 C CA . TYR A 1 97 ? 2.854 -4.380 0.366 1.00 84.50 97 TYR A CA 1
ATOM 784 C C . TYR A 1 97 ? 2.618 -3.839 1.781 1.00 84.50 97 TYR A C 1
ATOM 786 O O . TYR A 1 97 ? 2.420 -4.617 2.708 1.00 84.50 97 TYR A O 1
ATOM 794 N N . THR A 1 98 ? 2.615 -2.514 1.952 1.00 86.50 98 THR A N 1
ATOM 795 C CA . THR A 1 98 ? 2.405 -1.869 3.252 1.00 86.50 98 THR A CA 1
ATOM 796 C C . THR A 1 98 ? 0.964 -2.009 3.713 1.00 86.50 98 THR A C 1
ATOM 798 O O . THR A 1 98 ? 0.729 -2.059 4.909 1.00 86.50 98 THR A O 1
ATOM 801 N N . SER A 1 99 ? -0.009 -2.147 2.808 1.00 87.38 99 SER A N 1
ATOM 802 C CA . SER A 1 99 ? -1.405 -2.349 3.199 1.00 87.38 99 SER A CA 1
ATOM 803 C C . SER A 1 99 ? -1.650 -3.730 3.801 1.00 87.38 99 SER A C 1
ATOM 805 O O . SER A 1 99 ? -2.523 -3.855 4.650 1.00 87.38 99 SER A O 1
ATOM 807 N N . PHE A 1 100 ? -0.877 -4.758 3.444 1.00 90.19 100 PHE A N 1
ATOM 808 C CA . PHE A 1 100 ? -1.070 -6.100 3.993 1.00 90.19 100 PHE A CA 1
ATOM 809 C C . PHE A 1 100 ? -0.368 -6.265 5.342 1.00 90.19 100 PHE A C 1
ATOM 811 O O . PHE A 1 100 ? 0.859 -6.245 5.426 1.00 90.19 100 PHE A O 1
ATOM 818 N N . GLN A 1 101 ? -1.143 -6.458 6.403 1.00 91.50 101 GLN A N 1
ATOM 819 C CA . GLN A 1 101 ? -0.664 -6.560 7.779 1.00 91.50 101 GLN A CA 1
ATOM 820 C C . GLN A 1 101 ? -1.045 -7.905 8.400 1.00 91.50 101 GLN A C 1
ATOM 822 O O . GLN A 1 101 ? -1.976 -8.588 7.960 1.00 91.50 101 GLN A O 1
ATOM 827 N N . ASN A 1 102 ? -0.298 -8.308 9.426 1.00 90.69 102 ASN A N 1
ATOM 828 C CA . ASN A 1 102 ? -0.669 -9.476 10.212 1.00 90.69 102 ASN A CA 1
ATOM 829 C C . ASN A 1 102 ? -1.809 -9.085 11.158 1.00 90.69 102 ASN A C 1
ATOM 831 O O . ASN A 1 102 ? -1.586 -8.363 12.128 1.00 90.69 102 ASN A O 1
ATOM 835 N N . LEU A 1 103 ? -3.025 -9.519 10.840 1.00 92.38 103 LEU A N 1
ATOM 836 C CA . LEU A 1 103 ? -4.214 -9.259 11.643 1.00 92.38 103 LEU A CA 1
ATOM 837 C C . LEU A 1 103 ? -5.177 -10.440 11.585 1.00 92.38 103 LEU A C 1
ATOM 839 O O . LEU A 1 103 ? -5.237 -11.172 10.594 1.00 92.38 103 LEU A O 1
ATOM 843 N N . THR A 1 104 ? -5.936 -10.623 12.660 1.00 92.62 104 THR A N 1
ATOM 844 C CA . THR A 1 104 ? -6.916 -11.705 12.754 1.00 92.62 104 THR A CA 1
ATOM 845 C C . THR A 1 104 ? -8.144 -11.410 11.892 1.00 92.62 104 THR A C 1
ATOM 847 O O . THR A 1 104 ? -8.457 -10.259 11.581 1.00 92.62 104 THR A O 1
ATOM 850 N N . LYS A 1 105 ? -8.906 -12.455 11.545 1.00 90.44 105 LYS A N 1
ATOM 851 C CA . LYS A 1 105 ? -10.181 -12.303 10.820 1.00 90.44 105 LYS A CA 1
ATOM 852 C C . LYS A 1 105 ? -11.177 -11.409 11.562 1.00 90.44 105 LYS A C 1
ATOM 854 O O . LYS A 1 105 ? -11.942 -10.690 10.927 1.00 90.44 105 LYS A O 1
ATOM 859 N N . GLU A 1 106 ? -11.160 -11.440 12.893 1.00 92.31 106 GLU A N 1
ATOM 860 C CA . GLU A 1 106 ? -12.028 -10.603 13.720 1.00 92.31 106 GLU A CA 1
ATOM 861 C C . GLU A 1 106 ? -11.611 -9.129 13.673 1.00 92.31 106 GLU A C 1
ATOM 863 O O . GLU A 1 106 ? -12.455 -8.266 13.437 1.00 92.31 106 GLU A O 1
ATOM 868 N N . GLN A 1 107 ? -10.311 -8.846 13.816 1.00 93.00 107 GLN A N 1
ATOM 869 C CA . GLN A 1 107 ? -9.771 -7.490 13.680 1.00 93.00 107 GLN A CA 1
A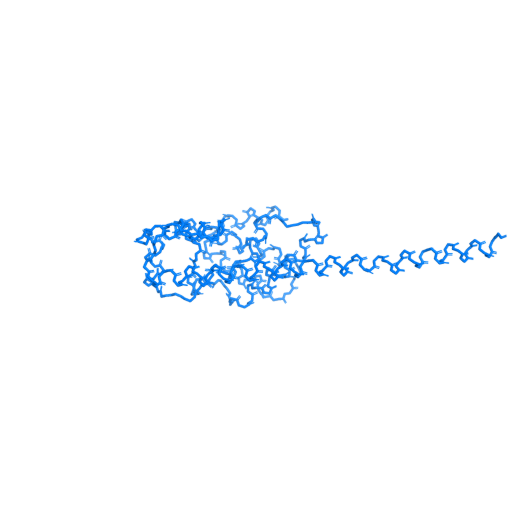TOM 870 C C . GLN A 1 107 ? -10.074 -6.924 12.294 1.00 93.00 107 GLN A C 1
ATOM 872 O O . GLN A 1 107 ? -10.533 -5.791 12.176 1.00 93.00 107 GLN A O 1
ATOM 877 N N . TRP A 1 108 ? -9.885 -7.734 11.246 1.00 92.25 108 TRP A N 1
ATOM 878 C CA . TRP A 1 108 ? -10.226 -7.337 9.885 1.00 92.25 108 TRP A CA 1
ATOM 879 C C . TRP A 1 108 ? -11.694 -6.947 9.765 1.00 92.25 108 TRP A C 1
ATOM 881 O O . TRP A 1 108 ? -12.022 -5.881 9.242 1.00 92.25 108 TRP A O 1
ATOM 891 N N . LYS A 1 109 ? -12.580 -7.819 10.254 1.00 91.12 109 LYS A N 1
ATOM 892 C CA . LYS A 1 109 ? -14.022 -7.618 10.175 1.00 91.12 109 LYS A CA 1
ATOM 893 C C . LYS A 1 109 ? -14.420 -6.306 10.841 1.00 91.12 109 LYS A C 1
ATOM 895 O O . LYS A 1 109 ? -15.092 -5.521 10.194 1.00 91.12 109 LYS A O 1
ATOM 900 N N . LYS A 1 110 ? -13.940 -6.043 12.060 1.00 91.62 110 LYS A N 1
ATOM 901 C CA . LYS A 1 110 ? -14.248 -4.816 12.812 1.00 91.62 110 LYS A CA 1
ATOM 902 C C . LYS A 1 110 ? -13.767 -3.543 12.109 1.00 91.62 110 LYS A C 1
ATOM 904 O O . LYS A 1 110 ? -14.466 -2.536 12.099 1.00 91.62 110 LYS A O 1
ATOM 909 N N . ILE A 1 111 ? -12.580 -3.573 11.500 1.00 90.25 111 ILE A N 1
ATOM 910 C CA . ILE A 1 111 ? -12.051 -2.414 10.763 1.00 90.25 111 ILE A CA 1
ATOM 911 C C . ILE A 1 111 ? -12.839 -2.197 9.464 1.00 90.25 111 ILE A C 1
ATOM 913 O O . ILE A 1 111 ? -13.254 -1.080 9.172 1.00 90.25 111 ILE A O 1
ATOM 917 N N . SER A 1 112 ? -13.058 -3.260 8.687 1.00 87.81 112 SER A N 1
ATOM 918 C CA . SER A 1 112 ? -13.732 -3.186 7.380 1.00 87.81 112 SER A CA 1
ATOM 919 C C . SER A 1 112 ? -15.235 -2.912 7.468 1.00 87.81 112 SER A C 1
ATOM 921 O O . SER A 1 112 ? -15.794 -2.322 6.546 1.00 87.81 112 SER A O 1
ATOM 923 N N . SER A 1 113 ? -15.893 -3.294 8.568 1.00 88.00 113 SER A N 1
ATOM 924 C CA . SER A 1 113 ? -17.294 -2.955 8.838 1.00 88.00 113 SER A CA 1
ATOM 925 C C . SER A 1 113 ? -17.483 -1.529 9.359 1.00 88.00 113 SER A C 1
ATOM 927 O O . SER A 1 113 ? -18.619 -1.071 9.457 1.00 88.00 113 SER A O 1
ATOM 929 N N . GLY A 1 114 ? -16.395 -0.821 9.683 1.00 83.44 114 GLY A N 1
ATOM 930 C CA . GLY A 1 114 ? -16.453 0.494 10.317 1.00 83.44 114 GLY A CA 1
ATOM 931 C C . GLY A 1 114 ? -16.837 0.453 11.799 1.00 83.44 114 GLY A C 1
ATOM 932 O O . GLY A 1 114 ? -17.095 1.504 12.363 1.00 83.44 114 GLY A O 1
ATOM 933 N N . GLU A 1 115 ? -16.853 -0.723 12.442 1.00 86.44 115 GLU A N 1
ATOM 934 C CA . GLU A 1 115 ? -17.090 -0.851 13.892 1.00 86.44 115 GLU A CA 1
ATOM 935 C C . GLU A 1 115 ? -15.989 -0.180 14.728 1.00 86.44 115 GLU A C 1
ATOM 937 O O . GLU A 1 115 ? -16.218 0.192 15.878 1.00 86.44 115 GLU A O 1
ATOM 942 N N . ILE A 1 116 ? -14.782 -0.032 14.170 1.00 89.00 116 ILE A N 1
ATOM 943 C CA . ILE A 1 116 ? -13.721 0.774 14.779 1.00 89.00 116 ILE A CA 1
ATOM 944 C C . ILE A 1 116 ? -13.852 2.212 14.284 1.00 89.00 116 ILE A C 1
ATOM 946 O O . ILE A 1 116 ? -13.208 2.618 13.307 1.00 89.00 116 ILE A O 1
ATOM 950 N N . ASP A 1 117 ? -14.691 2.971 14.987 1.00 80.75 117 ASP A N 1
ATOM 951 C CA . ASP A 1 117 ? -14.887 4.396 14.748 1.00 80.75 117 ASP A CA 1
ATOM 952 C C . ASP A 1 117 ? -13.536 5.121 14.668 1.00 80.75 117 ASP A C 1
ATOM 954 O O . ASP A 1 117 ? -12.600 4.861 15.426 1.00 80.75 117 ASP A O 1
ATOM 958 N N . ASN A 1 118 ? -13.432 6.058 13.729 1.00 88.31 118 ASN A N 1
ATOM 959 C CA . ASN A 1 118 ? -12.247 6.883 13.493 1.00 88.31 118 ASN A CA 1
ATOM 960 C C . ASN A 1 118 ? -10.978 6.160 13.005 1.00 88.31 118 ASN A C 1
ATOM 962 O O . ASN A 1 118 ? -9.970 6.841 12.822 1.00 88.31 118 ASN A O 1
ATOM 966 N N . PHE A 1 119 ? -10.977 4.847 12.727 1.00 91.75 119 PHE A N 1
ATOM 967 C CA . PHE A 1 119 ? -9.768 4.160 12.234 1.00 91.75 119 PHE A CA 1
ATOM 968 C C . PHE A 1 119 ? -9.181 4.827 10.980 1.00 91.75 119 PHE A C 1
ATOM 970 O O . PHE A 1 119 ? -7.985 5.119 10.911 1.00 91.75 119 PHE A O 1
ATOM 977 N N . LEU A 1 120 ? -10.042 5.132 10.006 1.00 90.44 120 LEU A N 1
ATOM 978 C CA . LEU A 1 120 ? -9.664 5.840 8.781 1.00 90.44 120 LEU A CA 1
ATOM 979 C C . LEU A 1 120 ? -9.125 7.244 9.069 1.00 90.44 120 LEU A C 1
ATOM 981 O O . LEU A 1 120 ? -8.066 7.610 8.560 1.00 90.44 120 LEU A O 1
ATOM 985 N N . LEU A 1 121 ? -9.822 8.002 9.919 1.00 91.12 121 LEU A N 1
ATOM 986 C CA . LEU A 1 121 ? -9.444 9.368 10.280 1.00 91.12 121 LEU A CA 1
ATOM 987 C C . LEU A 1 121 ? -8.092 9.401 11.002 1.00 91.12 121 LEU A C 1
ATOM 989 O O . LEU A 1 121 ? -7.242 10.220 10.662 1.00 91.12 121 LEU A O 1
ATOM 993 N N . TYR A 1 122 ? -7.847 8.455 11.914 1.00 94.69 122 TYR A N 1
ATOM 994 C CA . TYR A 1 122 ? -6.568 8.298 12.604 1.00 94.69 122 TYR A CA 1
ATOM 995 C C . TYR A 1 122 ? -5.414 8.080 11.623 1.00 94.69 122 TYR A C 1
ATOM 997 O O . TYR A 1 122 ? -4.392 8.770 11.680 1.00 94.69 122 TYR A O 1
ATOM 1005 N N . VAL A 1 123 ? -5.579 7.130 10.696 1.00 93.19 123 VAL A N 1
ATOM 1006 C CA . VAL A 1 123 ? -4.556 6.803 9.695 1.00 93.19 123 VAL A CA 1
ATOM 1007 C C . VAL A 1 123 ? -4.309 7.984 8.753 1.00 93.19 123 VAL A C 1
ATOM 1009 O O . VAL A 1 123 ? -3.153 8.299 8.451 1.00 93.19 123 VAL A O 1
ATOM 1012 N N . GLU A 1 124 ? -5.364 8.658 8.293 1.00 91.00 124 GLU A N 1
ATOM 1013 C CA . GLU A 1 124 ? -5.239 9.829 7.424 1.00 91.00 124 GLU A CA 1
ATOM 1014 C C . GLU A 1 124 ? -4.534 11.001 8.106 1.00 91.00 124 GLU A C 1
ATOM 1016 O O . GLU A 1 124 ? -3.617 11.591 7.522 1.00 91.00 124 GLU A O 1
ATOM 1021 N N . ASP A 1 125 ? -4.933 11.327 9.333 1.00 93.44 125 ASP A N 1
ATOM 1022 C CA . ASP A 1 125 ? -4.331 12.395 10.122 1.00 93.44 125 ASP A CA 1
ATOM 1023 C C . ASP A 1 125 ? -2.849 12.126 10.356 1.00 93.44 125 ASP A C 1
ATOM 1025 O O . ASP A 1 125 ? -2.008 12.969 10.043 1.00 93.44 125 ASP A O 1
ATOM 1029 N N . LYS A 1 126 ? -2.496 10.915 10.796 1.00 93.00 126 LYS A N 1
ATOM 1030 C CA . LYS A 1 126 ? -1.096 10.528 10.992 1.00 93.00 126 LYS A CA 1
ATOM 1031 C C . LYS A 1 126 ? -0.283 10.616 9.704 1.00 93.00 126 LYS A C 1
ATOM 1033 O O . LYS A 1 126 ? 0.854 11.086 9.743 1.00 93.00 126 LYS A O 1
ATOM 1038 N N . LYS A 1 127 ? -0.849 10.218 8.558 1.00 88.12 127 LYS A N 1
ATOM 1039 C CA . LYS A 1 127 ? -0.191 10.350 7.245 1.00 88.12 127 LYS A CA 1
ATOM 1040 C C . LYS A 1 127 ? 0.046 11.806 6.842 1.00 88.12 127 LYS A C 1
ATOM 1042 O O . LYS A 1 127 ? 1.085 12.093 6.247 1.00 88.12 127 LYS A O 1
ATOM 1047 N N . LYS A 1 128 ? -0.913 12.698 7.108 1.00 87.69 128 LYS A N 1
ATOM 1048 C CA . LYS A 1 128 ? -0.894 14.102 6.657 1.00 87.69 128 LYS A CA 1
ATOM 1049 C C . LYS A 1 128 ? -0.153 15.030 7.628 1.00 87.69 128 LYS A C 1
ATOM 1051 O O . LYS A 1 128 ? 0.617 15.876 7.185 1.00 87.69 128 LYS A O 1
ATOM 1056 N N . LYS A 1 129 ? -0.393 14.875 8.930 1.00 91.31 129 LYS A N 1
ATOM 1057 C CA . LYS A 1 129 ? 0.013 15.797 10.007 1.00 91.31 129 LYS A CA 1
ATOM 1058 C C . LYS A 1 129 ? 1.072 15.206 10.947 1.00 91.31 129 LYS A C 1
ATOM 1060 O O . LYS A 1 129 ? 1.744 15.949 11.651 1.00 91.31 129 LYS A O 1
ATOM 1065 N N . GLY A 1 130 ? 1.239 13.880 10.975 1.00 88.19 130 GLY A N 1
ATOM 1066 C CA . GLY A 1 130 ? 2.161 13.184 11.888 1.00 88.19 130 GLY A CA 1
ATOM 1067 C C . GLY A 1 130 ? 1.599 12.927 13.294 1.00 88.19 130 GLY A C 1
ATOM 1068 O O . GLY A 1 130 ? 2.184 12.168 14.069 1.00 88.19 130 GLY A O 1
ATOM 1069 N N . ASN A 1 131 ? 0.436 13.487 13.612 1.00 89.94 131 ASN A N 1
ATOM 1070 C CA . ASN A 1 131 ? -0.347 13.243 14.820 1.00 89.94 131 ASN A CA 1
ATOM 1071 C C . ASN A 1 131 ? -1.817 12.990 14.442 1.00 89.94 131 ASN A C 1
ATOM 1073 O O . ASN A 1 131 ? -2.184 13.155 13.284 1.00 89.94 131 ASN A O 1
ATOM 1077 N N . SER A 1 132 ? -2.630 12.542 15.398 1.00 91.19 132 SER A N 1
ATOM 1078 C CA . SER A 1 132 ? -4.087 12.477 15.253 1.00 91.19 132 SER A CA 1
ATOM 1079 C C . SER A 1 132 ? -4.734 12.785 16.598 1.00 91.19 132 SER A C 1
ATOM 1081 O O . SER A 1 132 ? -4.195 12.397 17.636 1.00 91.19 132 SER A O 1
ATOM 1083 N N . GLU A 1 133 ? -5.856 13.496 16.554 1.00 90.69 133 GLU A N 1
ATOM 1084 C CA . GLU A 1 133 ? -6.709 13.791 17.713 1.00 90.69 133 GLU A CA 1
ATOM 1085 C C . GLU A 1 133 ? -7.747 12.684 17.953 1.00 90.69 133 GLU A C 1
ATOM 1087 O O . GLU A 1 133 ? -8.399 12.656 18.992 1.00 90.69 133 GLU A O 1
ATOM 1092 N N . HIS A 1 134 ? -7.888 11.751 17.007 1.00 90.44 134 HIS A N 1
ATOM 1093 C CA . HIS A 1 134 ? -8.784 10.613 17.129 1.00 90.44 134 HIS A CA 1
ATOM 1094 C C . HIS A 1 134 ? -8.153 9.527 18.002 1.00 90.44 134 HIS A C 1
ATOM 1096 O O . HIS A 1 134 ? -7.022 9.099 17.769 1.00 90.44 134 HIS A O 1
ATOM 1102 N N . GLU A 1 135 ? -8.889 9.043 18.997 1.00 88.81 135 GLU A N 1
ATOM 1103 C CA . GLU A 1 135 ? -8.444 7.922 19.819 1.00 88.81 135 GLU A CA 1
ATOM 1104 C C . GLU A 1 135 ? -8.897 6.591 19.217 1.00 88.81 135 GLU A C 1
ATOM 1106 O O . GLU A 1 135 ? -10.028 6.447 18.754 1.00 88.81 135 GLU A O 1
ATOM 1111 N N . LEU A 1 136 ? -7.997 5.608 19.244 1.00 92.62 136 LEU A N 1
ATOM 1112 C CA . LEU A 1 136 ? -8.281 4.223 18.890 1.00 92.62 136 LEU A CA 1
ATOM 1113 C C . LEU A 1 136 ? -8.028 3.331 20.104 1.00 92.62 136 LEU A C 1
ATOM 1115 O O . LEU A 1 136 ? -7.087 3.598 20.862 1.00 92.62 136 LEU A O 1
ATOM 1119 N N . PRO A 1 137 ? -8.774 2.223 20.259 1.00 93.81 137 PRO A N 1
ATOM 1120 C CA . PRO A 1 137 ? -8.401 1.198 21.219 1.00 93.81 137 PRO A CA 1
ATOM 1121 C C . PRO A 1 137 ? -6.968 0.719 20.951 1.00 93.81 137 PRO A C 1
ATOM 1123 O O . PRO A 1 137 ? -6.552 0.597 19.795 1.00 93.81 137 PRO A O 1
ATOM 1126 N N . ASN A 1 138 ? -6.218 0.430 22.019 1.00 92.25 138 ASN A N 1
ATOM 1127 C CA . ASN A 1 138 ? -4.776 0.157 21.949 1.00 92.25 138 ASN A CA 1
ATOM 1128 C C . ASN A 1 138 ? -4.390 -0.900 20.901 1.00 92.25 138 ASN A C 1
ATOM 1130 O O . ASN A 1 138 ? -3.376 -0.739 20.225 1.00 92.25 138 ASN A O 1
ATOM 1134 N N . GLU A 1 139 ? -5.195 -1.953 20.734 1.00 91.94 139 GLU A N 1
ATOM 1135 C CA . GLU A 1 139 ? -4.926 -2.997 19.739 1.00 91.94 139 GLU A CA 1
ATOM 1136 C C . GLU A 1 139 ? -4.970 -2.471 18.291 1.00 91.94 139 GLU A C 1
ATOM 1138 O O . GLU A 1 139 ? -4.062 -2.746 17.508 1.00 91.94 139 GLU A O 1
ATOM 1143 N N . TYR A 1 140 ? -5.965 -1.652 17.937 1.00 93.38 140 TYR A N 1
ATOM 1144 C CA . TYR A 1 140 ? -6.109 -1.083 16.591 1.00 93.38 140 TYR A CA 1
ATOM 1145 C C . TYR A 1 140 ? -5.142 0.066 16.363 1.00 93.38 140 TYR A C 1
ATOM 1147 O O . TYR A 1 140 ? -4.650 0.244 15.251 1.00 93.38 140 TYR A O 1
ATOM 1155 N N . LYS A 1 141 ? -4.821 0.810 17.425 1.00 93.81 141 LYS A N 1
ATOM 1156 C CA . LYS A 1 141 ? -3.764 1.814 17.395 1.00 93.81 141 LYS A CA 1
ATOM 1157 C C . LYS A 1 141 ? -2.425 1.187 17.015 1.00 93.81 141 LYS A C 1
ATOM 1159 O O . LYS A 1 141 ? -1.767 1.696 16.118 1.00 93.81 141 LYS A O 1
ATOM 1164 N N . LEU A 1 142 ? -2.060 0.059 17.632 1.00 93.12 142 LEU A N 1
ATOM 1165 C CA . LEU A 1 142 ? -0.828 -0.661 17.304 1.00 93.12 142 LEU A CA 1
ATOM 1166 C C . LEU A 1 142 ? -0.818 -1.128 15.841 1.00 93.12 142 LEU A C 1
ATOM 1168 O O . LEU A 1 142 ? 0.185 -0.961 15.153 1.00 93.12 142 LEU A O 1
ATOM 1172 N N . LEU A 1 143 ? -1.938 -1.665 15.341 1.00 93.44 143 LEU A N 1
ATOM 1173 C CA . LEU A 1 143 ? -2.069 -2.060 13.933 1.00 93.44 143 LEU A CA 1
ATOM 1174 C C . LEU A 1 143 ? -1.893 -0.867 12.980 1.00 93.44 143 LEU A C 1
ATOM 1176 O O . LEU A 1 143 ? -1.161 -0.966 11.993 1.00 93.44 143 LEU A O 1
ATOM 1180 N N . ALA A 1 144 ? -2.539 0.262 13.280 1.00 93.38 144 ALA A N 1
ATOM 1181 C CA . ALA A 1 144 ? -2.434 1.484 12.492 1.00 93.38 144 ALA A CA 1
ATOM 1182 C C . ALA A 1 144 ? -1.015 2.071 12.531 1.00 93.38 144 ALA A C 1
ATOM 1184 O O . ALA A 1 144 ? -0.479 2.447 11.490 1.00 93.38 144 ALA A O 1
ATOM 1185 N N . ASP A 1 145 ? -0.389 2.124 13.706 1.00 93.19 145 ASP A N 1
ATOM 1186 C CA . ASP A 1 145 ? 0.963 2.655 13.883 1.00 93.19 145 ASP A CA 1
ATOM 1187 C C . ASP A 1 145 ? 2.005 1.778 13.162 1.00 93.19 145 ASP A C 1
ATOM 1189 O O . ASP A 1 145 ? 2.841 2.318 12.436 1.00 93.19 145 ASP A O 1
ATOM 1193 N N . ASN A 1 146 ? 1.895 0.445 13.242 1.00 92.38 146 ASN A N 1
ATOM 1194 C CA . ASN A 1 146 ? 2.751 -0.483 12.490 1.00 92.38 146 ASN A CA 1
ATOM 1195 C C . ASN A 1 146 ? 2.618 -0.275 10.975 1.00 92.38 146 ASN A C 1
ATOM 1197 O O . ASN A 1 146 ? 3.616 -0.162 10.262 1.00 92.38 146 ASN A O 1
ATOM 1201 N N . TYR A 1 147 ? 1.381 -0.164 10.480 1.00 93.00 147 TYR A N 1
ATOM 1202 C CA . TYR A 1 147 ? 1.110 0.170 9.082 1.00 93.00 147 TYR A CA 1
ATOM 1203 C C . TYR A 1 147 ? 1.782 1.488 8.664 1.00 93.00 147 TYR A C 1
ATOM 1205 O O . TYR A 1 147 ? 2.427 1.562 7.617 1.00 93.00 147 TYR A O 1
ATOM 1213 N N . LEU A 1 148 ? 1.641 2.537 9.478 1.00 93.06 148 LEU A N 1
ATOM 1214 C CA . LEU A 1 148 ? 2.191 3.865 9.204 1.00 93.06 148 LEU A CA 1
ATOM 1215 C C . LEU A 1 148 ? 3.723 3.869 9.202 1.00 93.06 148 LEU A C 1
ATOM 1217 O O . LEU A 1 148 ? 4.337 4.536 8.362 1.00 93.06 148 LEU A O 1
ATOM 1221 N N . GLU A 1 149 ? 4.344 3.133 10.121 1.00 93.00 149 GLU A N 1
ATOM 1222 C CA . GLU A 1 149 ? 5.794 2.982 10.197 1.00 93.00 149 GLU A CA 1
ATOM 1223 C C . GLU A 1 149 ? 6.341 2.242 8.972 1.00 93.00 149 GLU A C 1
ATOM 1225 O O . GLU A 1 149 ? 7.273 2.727 8.314 1.00 93.00 149 GLU A O 1
ATOM 1230 N N . GLU A 1 150 ? 5.724 1.113 8.611 1.00 90.19 150 GLU A N 1
ATOM 1231 C CA . GLU A 1 150 ? 6.077 0.378 7.401 1.00 90.19 150 GLU A CA 1
ATOM 1232 C C . GLU A 1 150 ? 5.893 1.250 6.162 1.00 90.19 150 GLU A C 1
ATOM 1234 O O . GLU A 1 150 ? 6.796 1.318 5.332 1.00 90.19 150 GLU A O 1
ATOM 1239 N N . TYR A 1 151 ? 4.779 1.978 6.059 1.00 89.69 151 TYR A N 1
ATOM 1240 C CA . TYR A 1 151 ? 4.509 2.896 4.956 1.00 89.69 151 TYR A CA 1
ATOM 1241 C C . TYR A 1 151 ? 5.573 3.992 4.838 1.00 89.69 151 TYR A C 1
ATOM 1243 O O . TYR A 1 151 ? 6.075 4.266 3.746 1.00 89.69 151 TYR A O 1
ATOM 1251 N N . LYS A 1 152 ? 5.967 4.617 5.953 1.00 88.62 152 LYS A N 1
ATOM 1252 C CA . LYS A 1 152 ? 7.013 5.651 5.966 1.00 88.62 152 LYS A CA 1
ATOM 1253 C C . LYS A 1 152 ? 8.359 5.082 5.519 1.00 88.62 152 LYS A C 1
ATOM 1255 O O . LYS A 1 152 ? 9.060 5.706 4.717 1.00 88.62 152 LYS A O 1
ATOM 1260 N N . THR A 1 153 ? 8.703 3.900 6.017 1.00 87.06 153 THR A N 1
ATOM 1261 C CA . THR A 1 153 ? 9.942 3.195 5.675 1.00 87.06 153 THR A CA 1
ATOM 1262 C C . THR A 1 153 ? 9.952 2.806 4.200 1.00 87.06 153 THR A C 1
ATOM 1264 O O . THR A 1 153 ? 10.903 3.125 3.488 1.00 87.06 153 THR A O 1
ATOM 1267 N N . ALA A 1 154 ? 8.860 2.215 3.722 1.00 84.19 154 ALA A N 1
ATOM 1268 C CA . ALA A 1 154 ? 8.627 1.833 2.338 1.00 84.19 154 ALA A CA 1
ATOM 1269 C C . ALA A 1 154 ? 8.782 3.003 1.379 1.00 84.19 154 ALA A C 1
ATOM 1271 O O . ALA A 1 154 ? 9.565 2.952 0.433 1.00 84.19 154 ALA A O 1
ATOM 1272 N N . LYS A 1 155 ? 8.086 4.099 1.681 1.00 85.19 155 LYS A N 1
ATOM 1273 C CA . LYS A 1 155 ? 8.141 5.332 0.910 1.00 85.19 155 LYS A CA 1
ATOM 1274 C C . LYS A 1 155 ? 9.573 5.864 0.844 1.00 85.19 155 LYS A C 1
ATOM 1276 O O . LYS A 1 155 ? 10.070 6.152 -0.238 1.00 85.19 155 LYS A O 1
ATOM 1281 N N . SER A 1 156 ? 10.257 5.953 1.984 1.00 85.12 156 SER A N 1
ATOM 1282 C CA . SER A 1 156 ? 11.651 6.414 2.051 1.00 85.12 156 SER A CA 1
ATOM 1283 C C . SER A 1 156 ? 12.593 5.543 1.214 1.00 85.12 156 SER A C 1
ATOM 1285 O O . SER A 1 156 ? 13.399 6.067 0.447 1.00 85.12 156 SER A O 1
ATOM 1287 N N . LEU A 1 157 ? 12.472 4.219 1.321 1.00 80.94 157 LEU A N 1
ATOM 1288 C CA . LEU A 1 157 ? 13.282 3.264 0.563 1.00 80.94 157 LEU A CA 1
ATOM 1289 C C . LEU A 1 157 ? 13.018 3.359 -0.939 1.00 80.94 157 LEU A C 1
ATOM 1291 O O . LEU A 1 157 ? 13.973 3.409 -1.712 1.00 80.94 157 LEU A O 1
ATOM 1295 N N . LEU A 1 158 ? 11.750 3.472 -1.336 1.00 81.75 158 LEU A N 1
ATOM 1296 C CA . LEU A 1 158 ? 11.352 3.656 -2.725 1.00 81.75 158 LEU A CA 1
ATOM 1297 C C . LEU A 1 158 ? 11.977 4.929 -3.311 1.00 81.75 158 LEU A C 1
ATOM 1299 O O . LEU A 1 158 ? 12.684 4.860 -4.314 1.00 81.75 158 LEU A O 1
ATOM 1303 N N . PHE A 1 159 ? 11.804 6.082 -2.655 1.00 82.44 159 PHE A N 1
ATOM 1304 C CA . PHE A 1 159 ? 12.359 7.353 -3.138 1.00 82.44 159 PHE A CA 1
ATOM 1305 C C . PHE A 1 159 ? 13.892 7.390 -3.117 1.00 82.44 159 PHE A C 1
ATOM 1307 O O . PHE A 1 159 ? 14.488 7.896 -4.064 1.00 82.44 159 PHE A O 1
ATOM 1314 N N . LYS A 1 160 ? 14.551 6.802 -2.108 1.00 80.38 160 LYS A N 1
ATOM 1315 C CA . LYS A 1 160 ? 16.018 6.640 -2.107 1.00 80.38 160 LYS A CA 1
ATOM 1316 C C . LYS A 1 160 ? 16.490 5.756 -3.260 1.00 80.38 160 LYS A C 1
ATOM 1318 O O . LYS A 1 160 ? 17.484 6.071 -3.909 1.00 80.38 160 LYS A O 1
ATOM 1323 N N . GLY A 1 161 ? 15.790 4.652 -3.518 1.00 74.25 161 GLY A N 1
ATOM 1324 C CA . GLY A 1 161 ? 16.080 3.756 -4.634 1.00 74.25 161 GLY A CA 1
ATOM 1325 C C . GLY A 1 161 ? 15.960 4.462 -5.985 1.00 74.25 161 GLY A C 1
ATOM 1326 O O . GLY A 1 161 ? 16.815 4.269 -6.850 1.00 74.25 161 GLY A O 1
ATOM 1327 N N . LEU A 1 162 ? 14.947 5.316 -6.141 1.00 75.00 162 LEU A N 1
ATOM 1328 C CA . LEU A 1 162 ? 14.730 6.121 -7.344 1.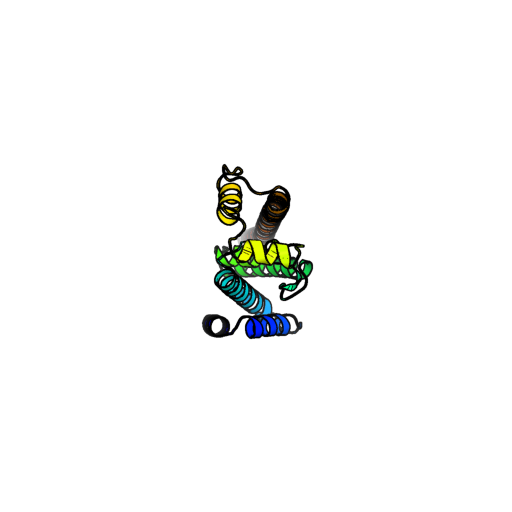00 75.00 162 LEU A CA 1
ATOM 1329 C C . LEU A 1 162 ? 15.791 7.215 -7.518 1.00 75.00 162 LEU A C 1
ATOM 1331 O O . LEU A 1 162 ? 16.347 7.330 -8.606 1.00 75.00 162 LEU A O 1
ATOM 1335 N N . ASP A 1 163 ? 16.133 7.956 -6.461 1.00 76.56 163 ASP A N 1
ATOM 1336 C CA . ASP A 1 163 ? 17.187 8.985 -6.491 1.00 76.56 163 ASP A CA 1
ATOM 1337 C C . ASP A 1 163 ? 18.559 8.380 -6.843 1.00 76.56 163 ASP A C 1
ATOM 1339 O O . ASP A 1 163 ? 19.258 8.850 -7.742 1.00 76.56 163 ASP A O 1
ATOM 1343 N N . ASN A 1 164 ? 18.916 7.251 -6.220 1.00 74.44 164 ASN A N 1
ATOM 1344 C CA . ASN A 1 164 ? 20.139 6.514 -6.552 1.00 74.44 164 ASN A CA 1
ATOM 1345 C C . ASN A 1 164 ? 20.153 6.041 -8.013 1.00 74.44 164 ASN A C 1
ATOM 1347 O O . ASN A 1 164 ? 21.197 6.063 -8.670 1.00 74.44 164 ASN A O 1
ATOM 1351 N N . TYR A 1 165 ? 19.001 5.617 -8.534 1.00 71.69 165 TYR A N 1
ATOM 1352 C CA . TYR A 1 165 ? 18.868 5.197 -9.922 1.00 71.69 165 TYR A CA 1
ATOM 1353 C C . TYR A 1 165 ? 19.030 6.376 -10.900 1.00 71.69 165 TYR A C 1
ATOM 1355 O O . TYR A 1 165 ? 19.788 6.265 -11.865 1.00 71.69 165 TYR A O 1
ATOM 1363 N N . GLN A 1 166 ? 18.418 7.532 -10.617 1.00 70.38 166 GLN A N 1
ATOM 1364 C CA . GLN A 1 166 ? 18.592 8.760 -11.406 1.00 70.38 166 GLN A CA 1
ATOM 1365 C C . GLN A 1 166 ? 20.044 9.248 -11.408 1.00 70.38 166 GLN A C 1
ATOM 1367 O O . GLN A 1 166 ? 20.576 9.589 -12.467 1.00 70.38 166 GLN A O 1
ATOM 1372 N N . LYS A 1 167 ? 20.715 9.227 -10.251 1.00 70.19 167 LYS A N 1
ATOM 1373 C CA . LYS A 1 167 ? 22.143 9.565 -10.117 1.00 70.19 167 LYS A CA 1
ATOM 1374 C C . LYS A 1 167 ? 23.039 8.638 -10.932 1.00 70.19 167 LYS A C 1
ATOM 1376 O O . LYS A 1 167 ? 23.985 9.092 -11.569 1.00 70.19 167 LYS A O 1
ATOM 1381 N N . LYS A 1 168 ? 22.730 7.339 -10.961 1.00 68.38 168 LYS A N 1
ATOM 1382 C CA . LYS A 1 168 ? 23.475 6.364 -11.768 1.00 68.38 168 LYS A CA 1
ATOM 1383 C C . LYS A 1 168 ? 23.301 6.608 -13.270 1.00 68.38 168 LYS A C 1
ATOM 1385 O O . LYS A 1 168 ? 24.278 6.511 -14.008 1.00 68.38 168 LYS A O 1
ATOM 1390 N N . LEU A 1 169 ? 22.089 6.945 -13.717 1.00 62.94 169 LEU A N 1
ATOM 1391 C CA . LEU A 1 169 ? 21.836 7.315 -15.112 1.00 62.94 169 LEU A CA 1
ATOM 1392 C C . LEU A 1 169 ? 22.596 8.589 -15.498 1.00 62.94 169 LEU A C 1
ATOM 1394 O O . LEU A 1 169 ? 23.345 8.576 -16.469 1.00 62.94 169 LEU A O 1
ATOM 1398 N N . SER A 1 170 ? 22.475 9.656 -14.706 1.00 59.91 170 SER A N 1
ATOM 1399 C CA . SER A 1 170 ? 23.164 10.934 -14.952 1.00 59.91 170 SER A CA 1
ATOM 1400 C C . SER A 1 170 ? 24.695 10.808 -14.901 1.00 59.91 170 SER A C 1
ATOM 1402 O O . SER A 1 170 ? 25.385 11.376 -15.747 1.00 59.91 170 SER A O 1
ATOM 1404 N N . GLY A 1 171 ? 25.233 9.973 -14.009 1.00 56.88 171 GLY A N 1
ATOM 1405 C CA . GLY A 1 171 ? 26.660 9.642 -13.959 1.00 56.88 171 GLY A CA 1
ATOM 1406 C C . GLY A 1 171 ? 27.189 8.892 -15.189 1.00 56.88 171 GLY A C 1
ATOM 1407 O O . GLY A 1 171 ? 28.385 8.946 -15.453 1.00 56.88 171 GLY A O 1
ATOM 1408 N N . CYS A 1 172 ? 26.330 8.237 -15.978 1.00 55.78 172 CYS A N 1
ATOM 1409 C CA . CYS A 1 172 ? 26.724 7.536 -17.205 1.00 55.78 172 CYS A CA 1
ATOM 1410 C C . CYS A 1 172 ? 26.941 8.496 -18.395 1.00 55.78 172 CYS A C 1
ATOM 1412 O O . CYS A 1 172 ? 27.739 8.207 -19.283 1.00 55.78 172 CYS A O 1
ATOM 1414 N N . TYR A 1 173 ? 26.308 9.677 -18.381 1.00 54.00 173 TYR A N 1
ATOM 1415 C CA . TYR A 1 173 ? 26.479 10.696 -19.427 1.00 54.00 173 TYR A CA 1
ATOM 1416 C C . TYR A 1 173 ? 27.778 11.499 -19.286 1.00 54.00 173 TYR A C 1
ATOM 1418 O O . TYR A 1 173 ? 28.329 11.946 -20.289 1.00 54.00 173 TYR A O 1
ATOM 1426 N N . ILE A 1 174 ? 28.307 11.649 -18.067 1.00 56.72 174 ILE A N 1
ATOM 1427 C CA . ILE A 1 174 ? 29.550 12.394 -17.805 1.00 56.72 174 ILE A CA 1
ATOM 1428 C C . ILE A 1 174 ? 30.760 11.796 -18.563 1.00 56.72 174 ILE A C 1
ATOM 1430 O O . ILE A 1 174 ? 31.422 12.549 -19.278 1.00 56.72 174 ILE A O 1
ATOM 1434 N N . PRO A 1 175 ? 31.039 10.474 -18.514 1.00 57.84 175 PRO A N 1
ATOM 1435 C CA . PRO A 1 175 ? 32.114 9.876 -19.307 1.00 57.84 175 PRO A CA 1
ATOM 1436 C C . PRO A 1 175 ? 31.908 10.016 -20.822 1.00 57.84 175 PRO A C 1
ATOM 1438 O O . PRO A 1 175 ? 32.880 10.186 -21.551 1.00 57.84 175 PRO A O 1
ATOM 1441 N N . ILE A 1 176 ? 30.659 9.971 -21.302 1.00 64.56 176 ILE A N 1
ATOM 1442 C CA . ILE A 1 176 ? 30.335 10.091 -22.733 1.00 64.56 176 ILE A CA 1
ATOM 1443 C C . ILE A 1 176 ? 30.613 11.513 -23.233 1.00 64.56 176 ILE A C 1
ATOM 1445 O O . ILE A 1 176 ? 31.237 11.685 -24.277 1.00 64.56 176 ILE A O 1
ATOM 1449 N N . ILE A 1 177 ? 30.213 12.538 -22.477 1.00 67.44 177 ILE A N 1
ATOM 1450 C CA . ILE A 1 177 ? 30.497 13.940 -22.816 1.00 67.44 177 ILE A CA 1
ATOM 1451 C C . ILE A 1 177 ? 32.009 14.195 -22.802 1.00 67.44 177 ILE A C 1
ATOM 1453 O O . ILE A 1 177 ? 32.531 14.804 -23.734 1.00 67.44 177 ILE A O 1
ATOM 1457 N N . ILE A 1 178 ? 32.728 13.675 -21.800 1.00 70.38 178 ILE A N 1
ATOM 1458 C CA . ILE A 1 178 ? 34.195 13.768 -21.738 1.00 70.38 178 ILE A CA 1
ATOM 1459 C C . ILE A 1 178 ? 34.835 13.090 -22.958 1.00 70.38 178 ILE A C 1
ATOM 1461 O O . ILE A 1 178 ? 35.741 13.661 -23.562 1.00 70.38 178 ILE A O 1
ATOM 1465 N N . ALA A 1 179 ? 34.344 11.917 -23.369 1.00 71.00 179 ALA A N 1
ATOM 1466 C CA . ALA A 1 179 ? 34.838 11.217 -24.553 1.00 71.00 179 ALA A CA 1
ATOM 1467 C C . ALA A 1 179 ? 34.586 12.007 -25.849 1.00 71.00 179 ALA A C 1
ATOM 1469 O O . ALA A 1 179 ? 35.484 12.111 -26.681 1.00 71.00 179 ALA A O 1
ATOM 1470 N N . ILE A 1 180 ? 33.407 12.617 -26.009 1.00 76.75 180 ILE A N 1
ATOM 1471 C CA . ILE A 1 180 ? 33.076 13.446 -27.181 1.00 76.75 180 ILE A CA 1
ATOM 1472 C C . ILE A 1 180 ? 33.974 14.691 -27.245 1.00 76.75 180 ILE A C 1
ATOM 1474 O O . ILE A 1 180 ? 34.507 15.001 -28.309 1.00 76.75 180 ILE A O 1
ATOM 1478 N N . VAL A 1 181 ? 34.193 15.376 -26.116 1.00 74.75 181 VAL A N 1
ATOM 1479 C CA . VAL A 1 181 ? 35.092 16.542 -26.044 1.00 74.75 181 VAL A CA 1
ATOM 1480 C C . VAL A 1 181 ? 36.539 16.143 -26.346 1.00 74.75 181 VAL A C 1
ATOM 1482 O O . VAL A 1 181 ? 37.213 16.835 -27.107 1.00 74.75 181 VAL A O 1
ATOM 1485 N N . ALA A 1 182 ? 37.010 15.012 -25.815 1.00 74.06 182 ALA A N 1
ATOM 1486 C CA . ALA A 1 182 ? 38.359 14.511 -26.075 1.00 74.06 182 ALA A CA 1
ATOM 1487 C C . ALA A 1 182 ? 38.571 14.136 -27.553 1.00 74.06 182 ALA A C 1
ATOM 1489 O O . ALA A 1 182 ? 39.607 14.466 -28.128 1.00 74.06 182 ALA A O 1
ATOM 1490 N N . ILE A 1 183 ? 37.581 13.502 -28.190 1.00 76.38 183 ILE A N 1
ATOM 1491 C CA . ILE A 1 183 ? 37.616 13.181 -29.625 1.00 76.38 183 ILE A CA 1
ATOM 1492 C C . ILE A 1 183 ? 37.589 14.464 -30.467 1.00 76.38 183 ILE A C 1
ATOM 1494 O O . ILE A 1 183 ? 38.368 14.588 -31.408 1.00 76.38 183 ILE A O 1
ATOM 1498 N N . GLY A 1 184 ? 36.752 15.445 -30.114 1.00 71.50 184 GLY A N 1
ATOM 1499 C CA . GLY A 1 184 ? 36.710 16.742 -30.795 1.00 71.50 184 GLY A CA 1
ATOM 1500 C C . GLY A 1 184 ? 38.035 17.507 -30.703 1.00 71.50 184 GLY A C 1
ATOM 1501 O O . GLY A 1 184 ? 38.503 18.043 -31.705 1.00 71.50 184 GLY A O 1
ATOM 1502 N N . ALA A 1 185 ? 38.679 17.494 -29.532 1.00 74.69 185 ALA A N 1
ATOM 1503 C CA . ALA A 1 185 ? 39.998 18.092 -29.331 1.00 74.69 185 ALA A CA 1
ATOM 1504 C C . ALA A 1 185 ? 41.096 17.378 -30.142 1.00 74.69 185 ALA A C 1
ATOM 1506 O O . ALA A 1 185 ? 41.956 18.039 -30.719 1.00 74.69 185 ALA A O 1
ATOM 1507 N N . LEU A 1 186 ? 41.044 16.044 -30.233 1.00 78.38 186 LEU A N 1
ATOM 1508 C CA . LEU A 1 186 ? 41.966 15.251 -31.053 1.00 78.38 186 LEU A CA 1
ATOM 1509 C C . LEU A 1 186 ? 41.809 15.532 -32.550 1.00 78.38 186 LEU A C 1
ATOM 1511 O O . LEU A 1 186 ? 42.810 15.678 -33.244 1.00 78.38 186 LEU A O 1
ATOM 1515 N N . ILE A 1 187 ? 40.574 15.628 -33.048 1.00 77.75 187 ILE A N 1
ATOM 1516 C CA . ILE A 1 187 ? 40.306 15.960 -34.454 1.00 77.75 187 ILE A CA 1
ATOM 1517 C C . ILE A 1 187 ? 40.784 17.382 -34.761 1.00 77.75 187 ILE A C 1
ATOM 1519 O O . ILE A 1 187 ? 41.428 17.589 -35.783 1.00 77.75 187 ILE A O 1
ATOM 1523 N N . TRP A 1 188 ? 40.530 18.351 -33.877 1.00 78.44 188 TRP A N 1
ATOM 1524 C CA . TRP A 1 188 ? 41.033 19.714 -34.061 1.00 78.44 188 TRP A CA 1
ATOM 1525 C C . TRP A 1 188 ? 42.565 19.747 -34.128 1.00 78.44 188 TRP A C 1
ATOM 1527 O O . TRP A 1 188 ? 43.099 20.276 -35.088 1.00 78.44 188 TRP A O 1
ATOM 1537 N N . TYR A 1 189 ? 43.256 19.087 -33.195 1.00 75.94 189 TYR A N 1
ATOM 1538 C CA . TYR A 1 189 ? 44.723 19.026 -33.157 1.00 75.94 189 TYR A CA 1
ATOM 1539 C C . TYR A 1 189 ? 45.367 18.327 -34.371 1.00 75.94 189 TYR A C 1
ATOM 1541 O O . TYR A 1 189 ? 46.505 18.621 -34.721 1.00 75.94 189 TYR A O 1
ATOM 1549 N N . PHE A 1 190 ? 44.680 17.364 -34.995 1.00 66.19 190 PHE A N 1
ATOM 1550 C CA . PHE A 1 190 ? 45.213 16.645 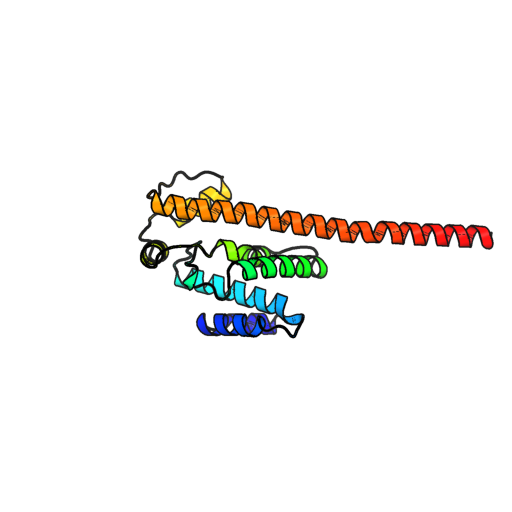-36.160 1.00 66.19 190 PHE A CA 1
ATOM 1551 C C . PHE A 1 190 ? 44.916 17.322 -37.502 1.00 66.19 190 PHE A C 1
ATOM 1553 O O . PHE A 1 190 ? 45.615 17.047 -38.477 1.00 66.19 190 PHE A O 1
ATOM 1560 N N . PHE A 1 191 ? 43.876 18.155 -37.579 1.00 67.06 191 PHE A N 1
ATOM 1561 C CA . PHE A 1 191 ? 43.414 18.760 -38.833 1.00 67.06 191 PHE A CA 1
ATOM 1562 C C . PHE A 1 191 ? 43.599 20.286 -38.905 1.00 67.06 191 PHE A C 1
ATOM 1564 O O . PHE A 1 191 ? 43.397 20.846 -39.984 1.00 67.06 191 PHE A O 1
ATOM 1571 N N . PHE A 1 192 ? 43.991 20.946 -37.811 1.00 62.47 192 PHE A N 1
ATOM 1572 C CA . PHE A 1 192 ? 44.303 22.378 -37.719 1.00 62.47 192 PHE A CA 1
ATOM 1573 C C . PHE A 1 192 ? 45.558 22.610 -36.873 1.00 62.47 192 PHE A C 1
ATOM 1575 O O . PHE A 1 192 ? 46.287 23.574 -37.200 1.00 62.47 192 PHE A O 1
#

Radius of gyration: 21.9 Å; chains: 1; bounding box: 62×39×61 Å

Secondary structure (DSSP, 8-state):
-HHHHHHHHHS-HHHHHHHHHHHTSSS-TTHHHHHHHHHHHHHHHHHHHTTT-S-EEGGG-SS-HHHHHHHHHHHHHHHHHHHSS--HHHHHHHTHHHHEE---HHHHHHHHTT-STTHHHHHHHHHHHS--S----HHHHHHHHHHHHHHHHHHHHHHHHHHHHHHHHHHHHHHHHHHHHHHHHHHHHHH-